Protein AF-A0A959LBR9-F1 (afdb_monomer_lite)

Sequence (290 aa):
MQATRVIFKGKFDFGSPETVGRIARMLEPRILNLYKSDFPWKLEDILPEGSEQLVIKSESLHLSDRTWKHAIDGLEFLAQFALCGEVMAFKLGGSAKAATVVKPNSEKAAVVLYSHAMESSCMTSRGDLLDQTLDKYPAHADALVARANIAIAEDRFADADEDLTRALERDPEHSAAWLAWAHCAYRTSQWDEAMERVERVTKNSMPLEEIHWEARYFKAEMLQARGDYADAAKELQAVLTRMETRPKLLASDRKDIQDALSFCTEHLGEEGSSEVAGPARTGRLAKATV

pLDDT: mean 87.89, std 15.16, range [29.27, 98.75]

Secondary structure (DSSP, 8-state):
-PPEEEEEEEEEE-SSHHHHHHHHHHHHHHIIIIITT-SSS-HHHHS-TT-SEEEEEEEEEEE-HHHHHHHHHHHHHHHTT-SEEEEEEEE-SSSS-EEEEE---SS-HHHHHHHHHHH---HHHHHHHHHHHHHH-TT-HHHHHHHHHHHHHTT-HHHHHHHHHHHHHH-TT-HHHHHHHHHHHHHTT-HHHHHHHHHHHHHHS-TTSHHHHHHHHHHHHHHHHHT-HHHHHHHHHHHHHHHHH-TTTTGGGHHHHHHHHHHHHHTTTPPPPSS--PPP--TTTTTS--

Structure (mmCIF, N/CA/C/O backbone):
data_AF-A0A959LBR9-F1
#
_entry.id   AF-A0A959LBR9-F1
#
loop_
_atom_site.group_PDB
_atom_site.id
_atom_site.type_symbol
_atom_site.label_atom_id
_atom_site.label_alt_id
_atom_site.label_comp_id
_atom_site.label_asym_id
_atom_site.label_entity_id
_atom_site.label_seq_id
_atom_site.pdbx_PDB_ins_code
_atom_site.Cartn_x
_atom_site.Cartn_y
_atom_site.Cartn_z
_atom_site.occupancy
_atom_site.B_iso_or_equiv
_atom_site.auth_seq_id
_atom_site.auth_comp_id
_atom_site.auth_asym_id
_atom_site.auth_atom_id
_atom_site.pdbx_PDB_model_num
ATOM 1 N N . MET A 1 1 ? 34.717 0.209 7.560 1.00 58.06 1 MET A N 1
ATOM 2 C CA . MET A 1 1 ? 33.357 0.780 7.685 1.00 58.06 1 MET A CA 1
ATOM 3 C C . MET A 1 1 ? 32.459 -0.292 8.267 1.00 58.06 1 MET A C 1
ATOM 5 O O . MET A 1 1 ? 32.505 -1.411 7.774 1.00 58.06 1 MET A O 1
ATOM 9 N N . GLN A 1 2 ? 31.723 0.010 9.335 1.00 72.25 2 GLN A N 1
ATOM 10 C CA . GLN A 1 2 ? 30.830 -0.959 9.971 1.00 72.25 2 GLN A CA 1
ATOM 11 C C . GLN A 1 2 ? 29.594 -1.165 9.085 1.00 72.25 2 GLN A C 1
ATOM 13 O O . GLN A 1 2 ? 28.991 -0.190 8.638 1.00 72.25 2 GLN A O 1
ATOM 18 N N . ALA A 1 3 ? 29.250 -2.419 8.790 1.00 81.81 3 ALA A N 1
ATOM 19 C CA . ALA A 1 3 ? 28.049 -2.733 8.027 1.00 81.81 3 ALA A CA 1
ATOM 20 C C . ALA A 1 3 ? 26.806 -2.317 8.829 1.00 81.81 3 ALA A C 1
ATOM 22 O O . ALA A 1 3 ? 26.707 -2.594 10.025 1.00 81.81 3 ALA A O 1
ATOM 23 N N . THR A 1 4 ? 25.872 -1.632 8.175 1.00 89.25 4 THR A N 1
ATOM 24 C CA . THR A 1 4 ? 24.620 -1.179 8.778 1.00 89.25 4 THR A CA 1
ATOM 25 C C . THR A 1 4 ? 23.506 -2.153 8.437 1.00 89.25 4 THR A C 1
ATOM 27 O O . THR A 1 4 ? 23.402 -2.612 7.300 1.00 89.25 4 THR A O 1
ATOM 30 N N . ARG A 1 5 ? 22.646 -2.443 9.417 1.00 92.25 5 ARG A N 1
ATOM 31 C CA . ARG A 1 5 ? 21.433 -3.225 9.189 1.00 92.25 5 ARG A CA 1
ATOM 32 C C . ARG A 1 5 ? 20.459 -2.435 8.317 1.00 92.25 5 ARG A C 1
ATOM 34 O O . ARG A 1 5 ? 20.093 -1.311 8.663 1.00 92.25 5 ARG A O 1
ATOM 41 N N . VAL A 1 6 ? 20.020 -3.033 7.220 1.00 92.56 6 VAL A N 1
ATOM 42 C CA . VAL A 1 6 ? 19.063 -2.453 6.273 1.00 92.56 6 VAL A CA 1
ATOM 43 C C . VAL A 1 6 ? 17.948 -3.449 5.968 1.00 92.56 6 VAL A C 1
ATOM 45 O O . VAL A 1 6 ? 18.117 -4.651 6.184 1.00 92.56 6 VAL A O 1
ATOM 48 N N . ILE A 1 7 ? 16.811 -2.950 5.497 1.00 93.25 7 ILE A N 1
ATOM 49 C CA . ILE A 1 7 ? 15.674 -3.751 5.038 1.00 93.25 7 ILE A CA 1
ATOM 50 C C . ILE A 1 7 ? 15.194 -3.169 3.717 1.00 93.25 7 ILE A C 1
ATOM 52 O O . ILE A 1 7 ? 15.029 -1.957 3.617 1.00 93.25 7 ILE A O 1
ATOM 56 N N . PHE A 1 8 ? 14.947 -4.029 2.737 1.00 93.75 8 PHE A N 1
ATOM 57 C CA . PHE A 1 8 ? 14.275 -3.660 1.498 1.00 93.75 8 PHE A CA 1
ATOM 58 C C . PHE A 1 8 ? 13.008 -4.485 1.348 1.00 93.75 8 PHE A C 1
ATOM 60 O O . PHE A 1 8 ? 12.962 -5.623 1.810 1.00 93.75 8 PHE A O 1
ATOM 67 N N . LYS A 1 9 ? 11.994 -3.913 0.710 1.00 94.25 9 LYS A N 1
ATOM 68 C CA . LYS A 1 9 ? 10.765 -4.615 0.353 1.00 94.25 9 LYS A CA 1
ATOM 69 C C . LYS A 1 9 ? 10.051 -3.848 -0.745 1.00 94.25 9 LYS A C 1
ATOM 71 O O . LYS A 1 9 ? 9.924 -2.631 -0.644 1.00 94.25 9 LYS A O 1
ATOM 76 N N . GLY A 1 10 ? 9.524 -4.552 -1.733 1.00 94.44 10 GLY A N 1
ATOM 77 C CA . GLY A 1 10 ? 8.597 -3.959 -2.685 1.00 94.44 10 GLY A CA 1
ATOM 78 C C . GLY A 1 10 ? 8.658 -4.610 -4.048 1.00 94.44 10 GLY A C 1
ATOM 79 O O . GLY A 1 10 ? 9.295 -5.653 -4.223 1.00 94.44 10 GLY A O 1
ATOM 80 N N . LYS A 1 11 ? 7.964 -3.999 -5.001 1.00 95.94 11 LYS A N 1
ATOM 81 C CA . LYS A 1 11 ? 7.793 -4.531 -6.347 1.00 95.94 11 LYS A CA 1
ATOM 82 C C . LYS A 1 11 ? 7.860 -3.406 -7.363 1.00 95.94 11 LYS A C 1
ATOM 84 O O . LYS A 1 11 ? 7.386 -2.306 -7.101 1.00 95.94 11 LYS A O 1
ATOM 89 N N . PHE A 1 12 ? 8.399 -3.703 -8.536 1.00 96.94 12 PHE A N 1
ATOM 90 C CA . PHE A 1 12 ? 8.164 -2.887 -9.721 1.00 96.94 12 PHE A CA 1
ATOM 91 C C . PHE A 1 12 ? 7.470 -3.725 -10.763 1.00 96.94 12 PHE A C 1
ATOM 93 O O . PHE A 1 12 ? 7.860 -4.864 -10.989 1.00 96.94 12 PHE A O 1
ATOM 100 N N . ASP A 1 13 ? 6.493 -3.134 -11.427 1.00 96.88 13 ASP A N 1
ATOM 101 C CA . ASP A 1 13 ? 5.825 -3.746 -12.557 1.00 96.88 13 ASP A CA 1
ATOM 102 C C . ASP A 1 13 ? 6.294 -3.090 -13.853 1.00 96.88 13 ASP A C 1
ATOM 104 O O . ASP A 1 13 ? 6.184 -1.876 -14.021 1.00 96.88 13 ASP A O 1
ATOM 108 N N . PHE A 1 14 ? 6.837 -3.884 -14.770 1.00 96.12 14 PHE A N 1
ATOM 109 C CA . PHE A 1 14 ? 7.347 -3.423 -16.060 1.00 96.12 14 PHE A CA 1
ATOM 110 C C . PHE A 1 14 ? 6.336 -3.600 -17.200 1.00 96.12 14 PHE A C 1
ATOM 112 O O . PHE A 1 14 ? 6.594 -3.134 -18.313 1.00 96.12 14 PHE A O 1
ATOM 119 N N . GLY A 1 15 ? 5.211 -4.270 -16.936 1.00 95.00 15 GLY A N 1
ATOM 120 C CA . GLY A 1 15 ? 4.104 -4.515 -17.859 1.00 95.00 15 GLY A CA 1
ATOM 121 C C . GLY A 1 15 ? 4.347 -5.565 -18.940 1.00 95.00 15 GLY A C 1
ATOM 122 O O . GLY A 1 15 ? 3.400 -5.921 -19.631 1.00 95.00 15 GLY A O 1
ATOM 123 N N . SER A 1 16 ? 5.584 -6.040 -19.140 1.00 94.19 16 SER A N 1
ATOM 124 C CA . SER A 1 16 ? 5.853 -7.096 -20.122 1.00 94.19 16 SER A CA 1
ATOM 125 C C . SER A 1 16 ? 7.176 -7.840 -19.876 1.00 94.19 16 SER A C 1
ATOM 127 O O . SER A 1 16 ? 8.170 -7.209 -19.478 1.00 94.19 16 SER A O 1
ATOM 129 N N . PRO A 1 17 ? 7.251 -9.149 -20.192 1.00 94.69 17 PRO A N 1
ATOM 130 C CA . PRO A 1 17 ? 8.485 -9.919 -20.060 1.00 94.69 17 PRO A CA 1
ATOM 131 C C . PRO A 1 17 ? 9.593 -9.445 -21.005 1.00 94.69 17 PRO A C 1
ATOM 133 O O . PRO A 1 17 ? 10.778 -9.518 -20.682 1.00 94.69 17 PRO A O 1
ATOM 136 N N . GLU A 1 18 ? 9.247 -8.893 -22.171 1.00 93.44 18 GLU A N 1
ATOM 137 C CA . GLU A 1 18 ? 10.221 -8.347 -23.123 1.00 93.44 18 GLU A CA 1
ATOM 138 C C . GLU A 1 18 ? 10.936 -7.122 -22.554 1.00 93.44 18 GLU A C 1
ATOM 140 O O . GLU A 1 18 ? 12.115 -6.885 -22.836 1.00 93.44 18 GLU A O 1
ATOM 145 N N . THR A 1 19 ? 10.230 -6.316 -21.760 1.00 92.06 19 THR A N 1
ATOM 146 C CA . THR A 1 19 ? 10.835 -5.181 -21.064 1.00 92.06 19 THR A CA 1
ATOM 147 C C . THR A 1 19 ? 11.819 -5.677 -20.017 1.00 92.06 19 THR A C 1
ATOM 149 O O . THR A 1 19 ? 12.960 -5.216 -20.014 1.00 92.06 19 THR A O 1
ATOM 152 N N . VAL A 1 20 ? 11.448 -6.690 -19.236 1.00 90.81 20 VAL A N 1
ATOM 153 C CA . VAL A 1 20 ? 12.353 -7.353 -18.289 1.00 90.81 20 VAL A CA 1
ATOM 154 C C . VAL A 1 20 ? 13.583 -7.943 -18.985 1.00 90.81 20 VAL A C 1
ATOM 156 O O . VAL A 1 20 ? 14.710 -7.654 -18.586 1.00 90.81 20 VAL A O 1
ATOM 159 N N . GLY A 1 21 ? 13.414 -8.662 -20.096 1.00 89.06 21 GLY A N 1
ATOM 160 C CA . GLY A 1 21 ? 14.534 -9.213 -20.867 1.00 89.06 21 GLY A CA 1
ATOM 161 C C . GLY A 1 21 ? 15.446 -8.144 -21.491 1.00 89.06 21 GLY A C 1
ATOM 162 O O . GLY A 1 21 ? 16.643 -8.367 -21.698 1.00 89.06 21 GLY A O 1
ATOM 163 N N . ARG A 1 22 ? 14.924 -6.949 -21.802 1.00 88.50 22 ARG A N 1
ATOM 164 C CA . ARG A 1 22 ? 15.754 -5.792 -22.193 1.00 88.50 22 ARG A CA 1
ATOM 165 C C . ARG A 1 22 ? 16.517 -5.223 -21.000 1.00 88.50 22 ARG A C 1
ATOM 167 O O . ARG A 1 22 ? 17.717 -4.992 -21.131 1.00 88.50 22 ARG A O 1
ATOM 174 N N . ILE A 1 23 ? 15.848 -5.045 -19.860 1.00 87.50 23 ILE A N 1
ATOM 175 C CA . ILE A 1 23 ? 16.469 -4.575 -18.617 1.00 87.50 23 ILE A CA 1
ATOM 176 C C . ILE A 1 23 ? 17.613 -5.505 -18.222 1.00 87.50 23 ILE A C 1
ATOM 178 O O . ILE A 1 23 ? 18.716 -5.014 -18.027 1.00 87.50 23 ILE A O 1
ATOM 182 N N . ALA A 1 24 ? 17.393 -6.821 -18.180 1.00 83.81 24 ALA A N 1
ATOM 183 C CA . ALA A 1 24 ? 18.416 -7.800 -17.815 1.00 83.81 24 ALA A CA 1
ATOM 184 C C . ALA A 1 24 ? 19.683 -7.656 -18.676 1.00 83.81 24 ALA A C 1
ATOM 186 O O . ALA A 1 24 ? 20.771 -7.446 -18.143 1.00 83.81 24 ALA A O 1
ATOM 187 N N . ARG A 1 25 ? 19.531 -7.610 -20.008 1.00 84.88 25 ARG A N 1
ATOM 188 C CA . ARG A 1 25 ? 20.655 -7.427 -20.949 1.00 84.88 25 ARG A CA 1
ATOM 189 C C . ARG A 1 25 ? 21.382 -6.088 -20.800 1.00 84.88 25 ARG A C 1
ATOM 191 O O . ARG A 1 25 ? 22.581 -6.013 -21.056 1.00 84.88 25 ARG A O 1
ATOM 198 N N . MET A 1 26 ? 20.673 -5.022 -20.429 1.00 80.88 26 MET A N 1
ATOM 199 C CA . MET A 1 26 ? 21.264 -3.693 -20.224 1.00 80.88 26 MET A CA 1
ATOM 200 C C . MET A 1 26 ? 21.932 -3.550 -18.853 1.00 80.88 26 MET A C 1
ATOM 202 O O . MET A 1 26 ? 22.963 -2.883 -18.723 1.00 80.88 26 MET A O 1
ATOM 206 N N . LEU A 1 27 ? 21.314 -4.125 -17.825 1.00 75.69 27 LEU A N 1
ATOM 207 C CA . LEU A 1 27 ? 21.664 -3.926 -16.430 1.00 75.69 27 LEU A CA 1
ATOM 208 C C . LEU A 1 27 ? 22.789 -4.855 -15.994 1.00 75.69 27 LEU A C 1
ATOM 210 O O . LEU A 1 27 ? 23.651 -4.424 -15.240 1.00 75.69 27 LEU A O 1
ATOM 214 N N . GLU A 1 28 ? 22.836 -6.086 -16.493 1.00 75.12 28 GLU A N 1
ATOM 215 C CA . GLU A 1 28 ? 23.850 -7.062 -16.097 1.00 75.12 28 GLU A CA 1
ATOM 216 C C . GLU A 1 28 ? 25.288 -6.564 -16.374 1.00 75.12 28 GLU A C 1
ATOM 218 O O . GLU A 1 28 ? 26.076 -6.491 -15.426 1.00 75.12 28 GLU A O 1
ATOM 223 N N . PRO A 1 29 ? 25.641 -6.042 -17.571 1.00 77.81 29 PRO A N 1
ATOM 224 C CA . PRO A 1 29 ? 26.960 -5.446 -17.792 1.00 77.81 29 PRO A CA 1
ATOM 225 C C . PRO A 1 29 ? 27.199 -4.190 -16.947 1.00 77.81 29 PRO A C 1
ATOM 227 O O . PRO A 1 29 ? 28.334 -3.909 -16.566 1.00 77.81 29 PRO A O 1
ATOM 230 N N . ARG A 1 30 ? 26.151 -3.406 -16.655 1.00 71.19 30 ARG A N 1
ATOM 231 C CA . ARG A 1 30 ? 26.250 -2.203 -15.815 1.00 71.19 30 ARG A CA 1
ATOM 232 C C . ARG A 1 30 ? 26.527 -2.558 -14.360 1.00 71.19 30 ARG A C 1
ATOM 234 O O . ARG A 1 30 ? 27.424 -1.957 -13.783 1.00 71.19 30 ARG A O 1
ATOM 241 N N . ILE A 1 31 ? 25.830 -3.538 -13.789 1.00 69.19 31 ILE A N 1
ATOM 242 C CA . ILE A 1 31 ? 26.076 -4.025 -12.428 1.00 69.19 31 ILE A CA 1
ATOM 243 C C . ILE A 1 31 ? 27.496 -4.584 -12.326 1.00 69.19 31 ILE A C 1
ATOM 245 O O . ILE A 1 31 ? 28.236 -4.230 -11.406 1.00 69.19 31 ILE A O 1
ATOM 249 N N . LEU A 1 32 ? 27.912 -5.389 -13.306 1.00 64.38 32 LEU A N 1
ATOM 250 C CA . LEU A 1 32 ? 29.259 -5.956 -13.349 1.00 64.38 32 LEU A CA 1
ATOM 251 C C . LEU A 1 32 ? 30.347 -4.870 -13.460 1.00 64.38 32 LEU A C 1
ATOM 253 O O . LEU A 1 32 ? 31.356 -4.948 -12.760 1.00 64.38 32 LEU A O 1
ATOM 257 N N . ASN A 1 33 ? 30.139 -3.830 -14.276 1.00 68.69 33 ASN A N 1
ATOM 258 C CA . ASN A 1 33 ? 31.148 -2.791 -14.521 1.00 68.69 33 ASN A CA 1
ATOM 259 C C . ASN A 1 33 ? 31.157 -1.651 -13.488 1.00 68.69 33 ASN A C 1
ATOM 261 O O . ASN A 1 33 ? 32.231 -1.254 -13.032 1.00 68.69 33 ASN A O 1
ATOM 265 N N . LEU A 1 34 ? 29.989 -1.098 -13.144 1.00 63.91 34 LEU A N 1
ATOM 266 C CA . LEU A 1 34 ? 29.854 0.047 -12.233 1.00 63.91 34 LEU A CA 1
ATOM 267 C C . LEU A 1 34 ? 29.956 -0.392 -10.778 1.00 63.91 34 LEU A C 1
ATOM 269 O O . LEU A 1 34 ? 30.651 0.251 -9.992 1.00 63.91 34 LEU A O 1
ATOM 273 N N . TYR A 1 35 ? 29.299 -1.500 -10.431 1.00 66.50 35 TYR A N 1
ATOM 274 C CA . TYR A 1 35 ? 29.214 -1.945 -9.047 1.00 66.50 35 TYR A CA 1
ATOM 275 C C . TYR A 1 35 ? 30.217 -3.057 -8.722 1.00 66.50 35 TYR A C 1
ATOM 277 O O . TYR A 1 35 ? 30.492 -3.248 -7.549 1.00 66.50 35 TYR A O 1
ATOM 285 N N . LYS A 1 36 ? 30.850 -3.733 -9.699 1.00 59.34 36 LYS A N 1
ATOM 286 C CA . LYS A 1 36 ? 31.943 -4.716 -9.477 1.00 59.34 36 LYS A CA 1
ATOM 287 C C . LYS A 1 36 ? 31.650 -5.706 -8.332 1.00 59.34 36 LYS A C 1
ATOM 289 O O . LYS A 1 36 ? 32.479 -5.886 -7.440 1.00 59.34 36 LYS A O 1
ATOM 294 N N . SER A 1 37 ? 30.455 -6.300 -8.344 1.00 63.59 37 SER A N 1
ATOM 295 C CA . SER A 1 37 ? 29.923 -7.191 -7.289 1.00 63.59 37 SER A CA 1
ATOM 296 C C . SER A 1 37 ? 29.459 -6.507 -5.990 1.00 63.59 37 SER A C 1
ATOM 298 O O . SER A 1 37 ? 29.199 -7.182 -5.000 1.00 63.59 37 SER A O 1
ATOM 300 N N . ASP A 1 38 ? 29.316 -5.182 -5.981 1.00 76.44 38 ASP A N 1
ATOM 301 C CA . ASP A 1 38 ? 28.848 -4.367 -4.849 1.00 76.44 38 ASP A CA 1
ATOM 302 C C . ASP A 1 38 ? 27.360 -3.986 -4.984 1.00 76.44 38 ASP A C 1
ATOM 304 O O . ASP A 1 38 ? 26.970 -2.849 -4.714 1.00 76.44 38 ASP A O 1
ATOM 308 N N . PHE A 1 39 ? 26.545 -4.942 -5.441 1.00 83.25 39 PHE A N 1
ATOM 309 C CA . PHE A 1 39 ? 25.082 -4.881 -5.500 1.00 83.25 39 PHE A CA 1
ATOM 310 C C . PHE A 1 39 ? 24.522 -6.065 -4.691 1.00 83.25 39 PHE A C 1
ATOM 312 O O . PHE A 1 39 ? 25.052 -7.170 -4.814 1.00 83.25 39 PHE A O 1
ATOM 319 N N . PRO A 1 40 ? 23.513 -5.866 -3.823 1.00 87.56 40 PRO A N 1
ATOM 320 C CA . PRO A 1 40 ? 23.180 -6.852 -2.791 1.00 87.56 40 PRO A CA 1
ATOM 321 C C . PRO A 1 40 ? 22.409 -8.078 -3.296 1.00 87.56 40 PRO A C 1
ATOM 323 O O . PRO A 1 40 ? 22.317 -9.058 -2.561 1.00 87.56 40 PRO A O 1
ATOM 326 N N . TRP A 1 41 ? 21.876 -8.043 -4.519 1.00 88.38 41 TRP A N 1
ATOM 327 C CA . TRP A 1 41 ? 21.095 -9.136 -5.098 1.00 88.38 41 TRP A CA 1
ATOM 328 C C . TRP A 1 41 ? 21.741 -9.676 -6.363 1.00 88.38 41 TRP A C 1
ATOM 330 O O . TRP A 1 41 ? 22.373 -8.938 -7.121 1.00 88.38 41 TRP A O 1
ATOM 340 N N . LYS A 1 42 ? 21.501 -10.952 -6.656 1.00 86.19 42 LYS A N 1
ATOM 341 C CA . LYS A 1 42 ? 21.600 -11.407 -8.038 1.00 86.19 42 LYS A CA 1
ATOM 342 C C . LYS A 1 42 ? 20.356 -10.954 -8.784 1.00 86.19 42 LYS A C 1
ATOM 344 O O . LYS A 1 42 ? 19.257 -10.984 -8.234 1.00 86.19 42 LYS A O 1
ATOM 349 N N . LEU A 1 43 ? 20.525 -10.541 -10.037 1.00 83.00 43 LEU A N 1
ATOM 350 C CA . LEU A 1 43 ? 19.404 -10.021 -10.811 1.00 83.00 43 LEU A CA 1
ATOM 351 C C . LEU A 1 43 ? 18.334 -11.095 -11.051 1.00 83.00 43 LEU A C 1
ATOM 353 O O . LEU A 1 43 ? 17.160 -10.789 -10.935 1.00 83.00 43 LEU A O 1
ATOM 357 N N . GLU A 1 44 ? 18.738 -12.347 -11.279 1.00 86.25 44 GLU A N 1
ATOM 358 C CA . GLU A 1 44 ? 17.836 -13.498 -11.454 1.00 86.25 44 GLU A CA 1
ATOM 359 C C . GLU A 1 44 ? 16.915 -13.760 -10.249 1.00 86.25 44 GLU A C 1
ATOM 361 O O . GLU A 1 44 ? 15.786 -14.208 -10.437 1.00 86.25 44 GLU A O 1
ATOM 366 N N . ASP A 1 45 ? 17.361 -13.437 -9.028 1.00 88.81 45 ASP A N 1
ATOM 367 C CA . ASP A 1 45 ? 16.592 -13.679 -7.799 1.00 88.81 45 ASP A CA 1
ATOM 368 C C . ASP A 1 45 ? 15.449 -12.668 -7.632 1.00 88.81 45 ASP A C 1
ATOM 370 O O . ASP A 1 45 ? 14.383 -13.003 -7.115 1.00 88.81 45 ASP A O 1
ATOM 374 N N . ILE A 1 46 ? 15.679 -11.419 -8.053 1.00 90.75 46 ILE A N 1
ATOM 375 C CA . ILE A 1 46 ? 14.716 -10.316 -7.904 1.00 90.75 46 ILE A CA 1
ATOM 376 C C . ILE A 1 46 ? 13.968 -10.000 -9.198 1.00 90.75 46 ILE A C 1
ATOM 378 O O . ILE A 1 46 ? 12.939 -9.336 -9.152 1.00 90.75 46 ILE A O 1
ATOM 382 N N . LEU A 1 47 ? 14.486 -10.447 -10.340 1.00 89.25 47 LEU A N 1
ATOM 383 C CA . LEU A 1 47 ? 13.948 -10.219 -11.675 1.00 89.25 47 LEU A CA 1
ATOM 384 C C . LEU A 1 47 ? 14.129 -11.487 -12.538 1.00 89.25 47 LEU A C 1
ATOM 386 O O . LEU A 1 47 ? 14.977 -11.508 -13.436 1.00 89.25 47 LEU A O 1
ATOM 390 N N . PRO A 1 48 ? 13.366 -12.563 -12.263 1.00 88.12 48 PRO A N 1
ATOM 391 C CA . PRO A 1 48 ? 13.480 -13.821 -12.997 1.00 88.12 48 PRO A CA 1
ATOM 392 C C . PRO A 1 48 ? 13.167 -13.659 -14.489 1.00 88.12 48 PRO A C 1
ATOM 394 O O . PRO A 1 48 ? 12.345 -12.825 -14.882 1.00 88.12 48 PRO A O 1
ATOM 397 N N . GLU A 1 49 ? 13.771 -14.492 -15.336 1.00 85.50 49 GLU A N 1
ATOM 398 C CA . GLU A 1 49 ? 13.457 -14.514 -16.768 1.00 85.50 49 GLU A CA 1
ATOM 399 C C . GLU A 1 49 ? 11.978 -14.867 -17.002 1.00 85.50 49 GLU A C 1
ATOM 401 O O . GLU A 1 49 ? 11.416 -15.740 -16.342 1.00 85.50 49 GLU A O 1
ATOM 406 N N . GLY A 1 50 ? 11.326 -14.157 -17.927 1.00 90.06 50 GLY A N 1
ATOM 407 C CA . GLY A 1 50 ? 9.897 -14.325 -18.206 1.00 90.06 50 GLY A CA 1
ATOM 408 C C . GLY A 1 50 ? 8.962 -13.628 -17.210 1.00 90.06 50 GLY A C 1
ATOM 409 O O . GLY A 1 50 ? 7.757 -13.605 -17.444 1.00 90.06 50 GLY A O 1
ATOM 410 N N . SER A 1 51 ? 9.485 -13.035 -16.130 1.00 92.81 51 SER A N 1
ATOM 411 C CA . SER A 1 51 ? 8.679 -12.217 -15.220 1.00 92.81 51 SER A CA 1
ATOM 412 C C . SER A 1 51 ? 8.306 -10.872 -15.847 1.00 92.81 51 SER A C 1
ATOM 414 O O . SER A 1 51 ? 8.992 -10.362 -16.730 1.00 92.81 51 SER A O 1
ATOM 416 N N . GLU A 1 52 ? 7.228 -10.271 -15.352 1.00 95.50 52 GLU A N 1
ATOM 417 C CA . GLU A 1 52 ? 6.844 -8.887 -15.664 1.00 95.50 52 GLU A CA 1
ATOM 418 C C . GLU A 1 52 ? 7.156 -7.931 -14.514 1.00 95.50 52 GLU A C 1
ATOM 420 O O . GLU A 1 52 ? 6.999 -6.719 -14.648 1.00 95.50 52 GLU A O 1
ATOM 425 N N . GLN A 1 53 ? 7.588 -8.477 -13.378 1.00 94.94 53 GLN A N 1
ATOM 426 C CA . GLN A 1 53 ? 7.746 -7.752 -12.134 1.00 94.94 53 GLN A CA 1
ATOM 427 C C . GLN A 1 53 ? 9.104 -8.044 -11.508 1.00 94.94 53 GLN A C 1
ATOM 429 O O . GLN A 1 53 ? 9.551 -9.189 -11.451 1.00 94.94 53 GLN A O 1
ATOM 434 N N . LEU A 1 54 ? 9.721 -6.996 -10.972 1.00 94.75 54 LEU A N 1
ATOM 435 C CA . LEU A 1 54 ? 10.759 -7.136 -9.965 1.00 94.75 54 LEU A CA 1
ATOM 436 C C . LEU A 1 54 ? 10.080 -7.337 -8.619 1.00 94.75 54 LEU A C 1
ATOM 438 O O . LEU A 1 54 ? 9.159 -6.593 -8.286 1.00 94.75 54 LEU A O 1
ATOM 442 N N . VAL A 1 55 ? 10.571 -8.282 -7.823 1.00 94.9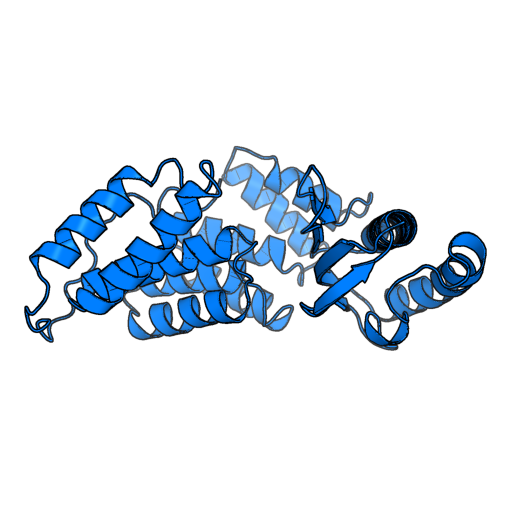4 55 VAL A N 1
ATOM 443 C CA . VAL A 1 55 ? 10.071 -8.527 -6.468 1.00 94.94 55 VAL A CA 1
ATOM 444 C C . VAL A 1 55 ? 11.237 -8.592 -5.494 1.00 94.94 55 VAL A C 1
ATOM 446 O O . VAL A 1 55 ? 12.092 -9.469 -5.578 1.00 94.94 55 VAL A O 1
ATOM 449 N N . ILE A 1 56 ? 11.239 -7.686 -4.518 1.00 93.88 56 ILE A N 1
ATOM 450 C CA . ILE A 1 56 ? 12.147 -7.728 -3.374 1.00 93.88 56 ILE A CA 1
ATOM 451 C C . ILE A 1 56 ? 11.343 -8.128 -2.150 1.00 93.88 56 ILE A C 1
ATOM 453 O O . ILE A 1 56 ? 10.525 -7.363 -1.628 1.00 93.88 56 ILE A O 1
ATOM 457 N N . LYS A 1 57 ? 11.598 -9.349 -1.682 1.00 90.88 57 LYS A N 1
ATOM 458 C CA . LYS A 1 57 ? 11.036 -9.849 -0.431 1.00 90.88 57 LYS A CA 1
ATOM 459 C C . LYS A 1 57 ? 11.634 -9.090 0.748 1.00 90.88 57 LYS A C 1
ATOM 461 O O . LYS A 1 57 ? 12.789 -8.673 0.721 1.00 90.88 57 LYS A O 1
ATOM 466 N N . SER A 1 58 ? 10.825 -8.931 1.791 1.00 89.50 58 SER A N 1
ATOM 467 C CA . SER A 1 58 ? 11.242 -8.281 3.031 1.00 89.50 58 SER A CA 1
ATOM 468 C C . SER A 1 58 ? 12.333 -9.090 3.730 1.00 89.50 58 SER A C 1
ATOM 470 O O . SER A 1 58 ? 12.035 -10.031 4.465 1.00 89.50 58 SER A O 1
ATOM 472 N N . GLU A 1 59 ? 13.587 -8.678 3.566 1.00 84.94 59 GLU A N 1
ATOM 473 C CA . GLU A 1 59 ? 14.740 -9.330 4.186 1.00 84.94 59 GLU A CA 1
ATOM 474 C C . GLU A 1 59 ? 15.676 -8.316 4.848 1.00 84.94 59 GLU A C 1
ATOM 476 O O . GLU A 1 59 ? 15.833 -7.178 4.398 1.00 84.94 59 GLU A O 1
ATOM 481 N N . SER A 1 60 ? 16.305 -8.730 5.953 1.00 89.06 60 SER A N 1
ATOM 482 C CA . SER A 1 60 ? 17.276 -7.897 6.661 1.00 89.06 60 SER A CA 1
ATOM 483 C C . SER A 1 60 ? 18.689 -8.206 6.184 1.00 89.06 60 SER A C 1
ATOM 485 O O . SER A 1 60 ? 19.185 -9.313 6.369 1.00 89.06 60 SER A O 1
ATOM 487 N N . LEU A 1 61 ? 19.364 -7.192 5.647 1.00 91.44 61 LEU A N 1
ATOM 488 C CA . LEU A 1 61 ? 20.738 -7.282 5.158 1.00 91.44 61 LEU A CA 1
ATOM 489 C C . LEU A 1 61 ? 21.679 -6.440 6.025 1.00 91.44 61 LEU A C 1
ATOM 491 O O . LEU A 1 61 ? 21.248 -5.541 6.748 1.00 91.44 61 LEU A O 1
ATOM 495 N N . HIS A 1 62 ? 22.979 -6.713 5.932 1.00 91.44 62 HIS A N 1
ATOM 496 C CA . HIS A 1 62 ? 24.029 -5.891 6.535 1.00 91.44 62 HIS A CA 1
ATOM 497 C C . HIS A 1 62 ? 24.930 -5.360 5.427 1.00 91.44 62 HIS A C 1
ATOM 499 O O . HIS A 1 62 ? 25.749 -6.098 4.885 1.00 91.44 62 HIS A O 1
ATOM 505 N N . LEU A 1 63 ? 24.766 -4.084 5.081 1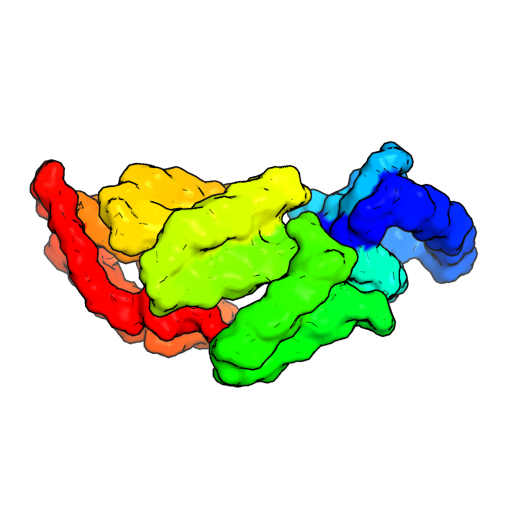.00 90.12 63 LEU A N 1
ATOM 506 C CA . LEU A 1 63 ? 25.439 -3.470 3.936 1.00 90.12 63 LEU A CA 1
ATOM 507 C C . LEU A 1 63 ? 26.402 -2.368 4.380 1.00 90.12 63 LEU A C 1
ATOM 509 O O . LEU A 1 63 ? 26.178 -1.687 5.382 1.00 90.12 63 LEU A O 1
ATOM 513 N N . SER A 1 64 ? 27.479 -2.170 3.618 1.00 89.19 64 SER A N 1
ATOM 514 C CA . SER A 1 64 ? 28.309 -0.971 3.759 1.00 89.19 64 SER A CA 1
ATOM 515 C C . SER A 1 64 ? 27.560 0.265 3.241 1.00 89.19 64 SER A C 1
ATOM 517 O O . SER A 1 64 ? 26.632 0.141 2.442 1.00 89.19 64 SER A O 1
ATOM 519 N N . ASP A 1 65 ? 27.984 1.471 3.628 1.00 87.25 65 ASP A N 1
ATOM 520 C CA . ASP A 1 65 ? 27.398 2.713 3.094 1.00 87.25 65 ASP A CA 1
ATOM 521 C C . ASP A 1 65 ? 27.527 2.828 1.572 1.00 87.25 65 ASP A C 1
ATOM 523 O O . ASP A 1 65 ? 26.670 3.423 0.921 1.00 87.25 65 ASP A O 1
ATOM 527 N N . ARG A 1 66 ? 28.592 2.254 1.004 1.00 87.31 66 ARG A N 1
ATOM 528 C CA . ARG A 1 66 ? 28.827 2.226 -0.440 1.00 87.31 66 ARG A CA 1
ATOM 529 C C . ARG A 1 66 ? 27.845 1.279 -1.133 1.00 87.31 66 ARG A C 1
ATOM 531 O O . ARG A 1 66 ? 27.142 1.707 -2.038 1.00 87.31 66 ARG A O 1
ATOM 538 N N . THR A 1 67 ? 27.725 0.048 -0.635 1.00 89.06 67 THR A N 1
ATOM 539 C CA . THR A 1 67 ? 26.780 -0.960 -1.150 1.00 89.06 67 THR A CA 1
ATOM 540 C C . THR A 1 67 ? 25.330 -0.489 -1.027 1.00 89.06 67 THR A C 1
ATOM 542 O O . THR A 1 67 ? 24.534 -0.712 -1.928 1.00 89.06 67 THR A O 1
ATOM 545 N N . TRP A 1 68 ? 24.983 0.206 0.065 1.00 89.44 68 TRP A N 1
ATOM 546 C CA . TRP A 1 68 ? 23.672 0.842 0.224 1.00 89.44 68 TRP A CA 1
ATOM 547 C C . TRP A 1 68 ? 23.390 1.847 -0.898 1.00 89.44 68 TRP A C 1
ATOM 549 O O . TRP A 1 68 ? 22.335 1.772 -1.516 1.00 89.44 68 TRP A O 1
ATOM 559 N N . LYS A 1 69 ? 24.329 2.758 -1.189 1.00 88.75 69 LYS A N 1
ATOM 560 C CA . LYS A 1 69 ? 24.164 3.742 -2.271 1.00 88.75 69 LYS A CA 1
ATOM 561 C C . LYS A 1 69 ? 24.000 3.060 -3.626 1.00 88.75 69 LYS A C 1
ATOM 563 O O . LYS A 1 69 ? 23.047 3.356 -4.325 1.00 88.75 69 LYS A O 1
ATOM 568 N N . HIS A 1 70 ? 24.848 2.081 -3.939 1.00 88.56 70 HIS A N 1
ATOM 569 C CA . HIS A 1 70 ? 24.732 1.321 -5.186 1.00 88.56 70 HIS A CA 1
ATOM 570 C C . HIS A 1 70 ? 23.402 0.564 -5.307 1.00 88.56 70 HIS A C 1
ATOM 572 O O . HIS A 1 70 ? 22.849 0.475 -6.399 1.00 88.56 70 HIS A O 1
ATOM 578 N N . ALA A 1 71 ? 22.878 0.027 -4.199 1.00 89.88 71 ALA A N 1
ATOM 579 C CA . ALA A 1 71 ? 21.567 -0.611 -4.184 1.00 89.88 71 ALA A CA 1
ATOM 580 C C . ALA A 1 71 ? 20.461 0.393 -4.540 1.00 89.88 71 ALA A C 1
ATOM 582 O O . ALA A 1 71 ? 19.639 0.097 -5.401 1.00 89.88 71 ALA A O 1
ATOM 583 N N . ILE A 1 72 ? 20.472 1.583 -3.929 1.00 91.12 72 ILE A N 1
ATOM 584 C CA . ILE A 1 72 ? 19.506 2.648 -4.233 1.00 91.12 72 ILE A CA 1
ATOM 585 C C . ILE A 1 72 ? 19.645 3.122 -5.684 1.00 91.12 72 ILE A C 1
ATOM 587 O O . ILE A 1 72 ? 18.651 3.103 -6.401 1.00 91.12 72 ILE A O 1
ATOM 591 N N . ASP A 1 73 ? 20.857 3.429 -6.153 1.00 89.31 73 ASP A N 1
ATOM 592 C CA . ASP A 1 73 ? 21.103 3.872 -7.534 1.00 89.31 73 ASP A CA 1
ATOM 593 C C . ASP A 1 73 ? 20.619 2.827 -8.560 1.00 89.31 73 ASP A C 1
ATOM 595 O O . ASP A 1 73 ? 20.030 3.161 -9.590 1.00 89.31 73 ASP A O 1
ATOM 599 N N . GLY A 1 74 ? 20.844 1.538 -8.278 1.00 88.75 74 GLY A N 1
ATOM 600 C CA . GLY A 1 74 ? 20.373 0.440 -9.120 1.00 88.75 74 GLY A CA 1
ATOM 601 C C . GLY A 1 74 ? 18.846 0.327 -9.146 1.00 88.75 74 GLY A C 1
ATOM 602 O O . GLY A 1 74 ? 18.268 0.113 -10.212 1.00 88.75 74 GLY A O 1
ATOM 603 N N . LEU A 1 75 ? 18.186 0.514 -8.000 1.00 91.62 75 LEU A N 1
ATOM 604 C CA . LEU A 1 75 ? 16.723 0.534 -7.907 1.00 91.62 75 LEU A CA 1
ATOM 605 C C . LEU A 1 75 ? 16.121 1.751 -8.615 1.00 91.62 75 LEU A C 1
ATOM 607 O O . LEU A 1 75 ? 15.134 1.601 -9.326 1.00 91.62 75 LEU A O 1
ATOM 611 N N . GLU A 1 76 ? 16.719 2.933 -8.477 1.00 92.50 76 GLU A N 1
ATOM 612 C CA . GLU A 1 76 ? 16.296 4.148 -9.184 1.00 92.50 76 GLU A CA 1
ATOM 613 C C . GLU A 1 76 ? 16.468 4.009 -10.698 1.00 92.50 76 GLU A C 1
ATOM 615 O O . GLU A 1 76 ? 15.619 4.449 -11.472 1.00 92.50 76 GLU A O 1
ATOM 620 N N . PHE A 1 77 ? 17.541 3.353 -11.144 1.00 89.62 77 PHE A N 1
ATOM 621 C CA . PHE A 1 77 ? 17.711 3.023 -12.553 1.00 89.62 77 PHE A CA 1
ATOM 622 C C . PHE A 1 77 ? 16.626 2.059 -13.048 1.00 89.62 77 PHE A C 1
ATOM 624 O O . PHE A 1 77 ? 16.048 2.280 -14.109 1.00 89.62 77 PHE A O 1
ATOM 631 N N . LEU A 1 78 ? 16.322 1.008 -12.282 1.00 91.19 78 LEU A N 1
ATOM 632 C CA . LEU A 1 78 ? 15.250 0.061 -12.600 1.00 91.19 78 LEU A CA 1
ATOM 633 C C . LEU A 1 78 ? 13.875 0.743 -12.648 1.00 91.19 78 LEU A C 1
ATOM 635 O O . LEU A 1 78 ? 13.086 0.469 -13.553 1.00 91.19 78 LEU A O 1
ATOM 639 N N . ALA A 1 79 ? 13.613 1.678 -11.735 1.00 94.31 79 ALA A N 1
ATOM 640 C CA . ALA A 1 79 ? 12.355 2.412 -11.650 1.00 94.31 79 ALA A CA 1
ATOM 641 C C . ALA A 1 79 ? 12.036 3.227 -12.918 1.00 94.31 79 ALA A C 1
ATOM 643 O O . ALA A 1 79 ? 10.867 3.379 -13.268 1.00 94.31 79 ALA A O 1
ATOM 644 N N . GLN A 1 80 ? 13.044 3.667 -13.680 1.00 93.31 80 GLN A N 1
ATOM 645 C CA . GLN A 1 80 ? 12.838 4.352 -14.969 1.00 93.31 80 GLN A CA 1
ATOM 646 C C . GLN A 1 80 ? 12.148 3.464 -16.019 1.00 93.31 80 GLN A C 1
ATOM 648 O O . GLN A 1 80 ? 11.578 3.959 -16.993 1.00 93.31 80 GLN A O 1
ATOM 653 N N . PHE A 1 81 ? 12.191 2.142 -15.845 1.00 93.75 81 PHE A N 1
ATOM 654 C CA . PHE A 1 81 ? 11.531 1.192 -16.737 1.00 93.75 81 PHE A CA 1
ATOM 655 C C . PHE A 1 81 ? 10.196 0.694 -16.192 1.00 93.75 81 PHE A C 1
ATOM 657 O O . PHE A 1 81 ? 9.433 0.102 -16.956 1.00 93.75 81 PHE A O 1
ATOM 664 N N . ALA A 1 82 ? 9.895 0.919 -14.920 1.00 96.56 82 ALA A N 1
ATOM 665 C CA . ALA A 1 82 ? 8.649 0.484 -14.314 1.00 96.56 82 ALA A CA 1
ATOM 666 C C . ALA A 1 82 ? 7.462 1.349 -14.782 1.00 96.56 82 ALA A C 1
ATOM 668 O O . ALA A 1 82 ? 7.629 2.490 -15.220 1.00 96.56 82 ALA A O 1
ATOM 669 N N . LEU A 1 83 ? 6.267 0.767 -14.741 1.00 97.56 83 LEU A N 1
ATOM 670 C CA . LEU A 1 83 ? 4.981 1.421 -14.975 1.00 97.56 83 LEU A CA 1
ATOM 671 C C . LEU A 1 83 ? 4.277 1.740 -13.655 1.00 97.56 83 LEU A C 1
ATOM 673 O O . LEU A 1 83 ? 3.645 2.784 -13.567 1.00 97.56 83 LEU A O 1
ATOM 677 N N . CYS A 1 84 ? 4.407 0.873 -12.648 1.00 96.62 84 CYS A N 1
ATOM 678 C CA . CYS A 1 84 ? 3.840 1.066 -11.313 1.00 96.62 84 CYS A CA 1
ATOM 679 C C . CYS A 1 84 ? 4.621 0.289 -10.236 1.00 96.62 84 CYS A C 1
ATOM 681 O O . CYS A 1 84 ? 5.618 -0.382 -10.539 1.00 96.62 84 CYS A O 1
ATOM 683 N N . GLY A 1 85 ? 4.164 0.383 -8.986 1.00 95.94 85 GLY A N 1
ATOM 684 C CA . GLY A 1 85 ? 4.797 -0.213 -7.815 1.00 95.94 85 GLY A CA 1
ATOM 685 C C . GLY A 1 85 ? 5.810 0.701 -7.126 1.00 95.94 85 GLY A C 1
ATOM 686 O O . GLY A 1 85 ? 6.073 1.832 -7.538 1.00 95.94 85 GLY A O 1
ATOM 687 N N . GLU A 1 86 ? 6.399 0.199 -6.050 1.00 95.75 86 GLU A N 1
ATOM 688 C CA . GLU A 1 86 ? 7.424 0.889 -5.281 1.00 95.75 86 GLU A CA 1
ATOM 689 C C . GLU A 1 86 ? 8.353 -0.100 -4.575 1.00 95.75 86 GLU A C 1
ATOM 691 O O . GLU A 1 86 ? 7.967 -1.220 -4.234 1.00 95.75 86 GLU A O 1
ATOM 696 N N . VAL A 1 87 ? 9.586 0.337 -4.311 1.00 95.44 87 VAL A N 1
ATOM 697 C CA . VAL A 1 87 ? 10.525 -0.370 -3.438 1.00 95.44 87 VAL A CA 1
ATOM 698 C C . VAL A 1 87 ? 10.882 0.523 -2.262 1.00 95.44 87 VAL A C 1
ATOM 700 O O . VAL A 1 87 ? 11.475 1.590 -2.414 1.00 95.44 87 VAL A O 1
ATOM 703 N N . MET A 1 88 ? 10.548 0.057 -1.067 1.00 94.12 88 MET A N 1
ATOM 704 C CA . MET A 1 88 ? 10.923 0.688 0.185 1.00 94.12 88 MET A CA 1
ATOM 705 C C . MET A 1 88 ? 12.278 0.171 0.651 1.00 94.12 88 MET A C 1
ATOM 707 O O . MET A 1 88 ? 12.554 -1.030 0.623 1.00 94.12 88 MET A O 1
ATOM 711 N N . ALA A 1 89 ? 13.101 1.083 1.148 1.00 93.38 89 ALA A N 1
ATOM 712 C CA . ALA A 1 89 ? 14.415 0.808 1.691 1.00 93.38 89 ALA A CA 1
ATOM 713 C C . ALA A 1 89 ? 14.576 1.521 3.037 1.00 93.38 89 ALA A C 1
ATOM 715 O O . ALA A 1 89 ? 14.436 2.739 3.138 1.00 93.38 89 ALA A O 1
ATOM 716 N N . PHE A 1 90 ? 14.914 0.768 4.078 1.00 91.62 90 PHE A N 1
ATOM 717 C CA . PHE A 1 90 ? 15.084 1.261 5.439 1.00 91.62 90 PHE A CA 1
ATOM 718 C C . PHE A 1 90 ? 16.503 0.997 5.925 1.00 91.62 90 PHE A C 1
ATOM 720 O O . PHE A 1 90 ? 16.967 -0.142 5.923 1.00 91.62 90 PHE A O 1
ATOM 727 N N . LYS A 1 91 ? 17.171 2.029 6.436 1.00 90.19 91 LYS A N 1
ATOM 728 C CA . LYS A 1 91 ? 18.471 1.924 7.104 1.00 90.19 91 LYS A CA 1
ATOM 729 C C . LYS A 1 91 ? 18.293 2.061 8.614 1.00 90.19 91 LYS A C 1
ATOM 731 O O . LYS A 1 91 ? 17.854 3.100 9.102 1.00 90.19 91 LYS A O 1
ATOM 736 N N . LEU A 1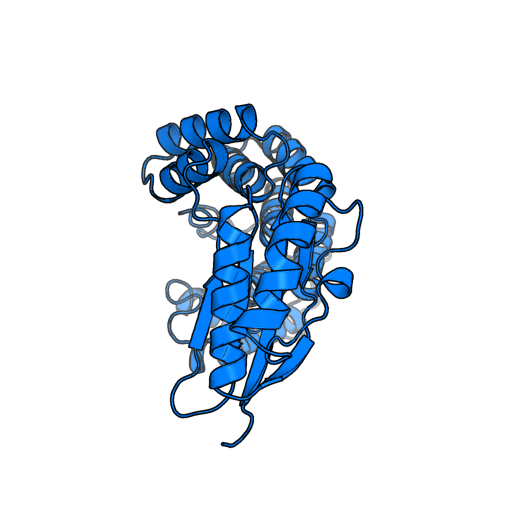 92 ? 18.613 0.999 9.357 1.00 86.19 92 LEU A N 1
ATOM 737 C CA . LEU A 1 92 ? 18.248 0.826 10.770 1.00 86.19 92 LEU A CA 1
ATOM 738 C C . LEU A 1 92 ? 19.395 1.096 11.764 1.00 86.19 92 LEU A C 1
ATOM 740 O O . LEU A 1 92 ? 19.244 0.806 12.950 1.00 86.19 92 LEU A O 1
ATOM 744 N N . GLY A 1 93 ? 20.516 1.671 11.317 1.00 73.25 93 GLY A N 1
ATOM 745 C CA . GLY A 1 93 ? 21.655 2.045 12.167 1.00 73.25 93 GLY A CA 1
ATOM 746 C C . GLY A 1 93 ? 22.396 3.295 11.673 1.00 73.25 93 GLY A C 1
ATOM 747 O O . GLY A 1 93 ? 22.235 3.704 10.524 1.00 73.25 93 GLY A O 1
ATOM 748 N N . GLY A 1 94 ? 23.202 3.898 12.555 1.00 61.69 94 GLY A N 1
ATOM 749 C CA . GLY A 1 94 ? 23.854 5.201 12.349 1.00 61.69 94 GLY A CA 1
ATOM 750 C C . GLY A 1 94 ? 23.086 6.370 12.986 1.00 61.69 94 GLY A C 1
ATOM 751 O O . GLY A 1 94 ? 22.033 6.178 13.589 1.00 61.69 94 GLY A O 1
ATOM 752 N N . SER A 1 95 ? 23.618 7.590 12.867 1.00 44.28 95 SER A N 1
ATOM 753 C CA . SER A 1 95 ? 23.045 8.817 13.454 1.00 44.28 95 SER A CA 1
ATOM 754 C C . SER A 1 95 ? 21.727 9.276 12.809 1.00 44.28 95 SER A C 1
ATOM 756 O O . SER A 1 95 ? 21.056 10.140 13.366 1.00 44.28 95 SER A O 1
ATOM 758 N N . ALA A 1 96 ? 21.317 8.680 11.683 1.00 50.28 96 ALA A N 1
ATOM 759 C CA . ALA A 1 96 ? 20.024 8.927 11.051 1.00 50.28 96 ALA A CA 1
ATOM 760 C C . ALA A 1 96 ? 19.432 7.629 10.479 1.00 50.28 96 ALA A C 1
ATOM 762 O O . ALA A 1 96 ? 20.049 6.969 9.641 1.00 50.28 96 ALA A O 1
ATOM 763 N N . LYS A 1 97 ? 18.212 7.284 10.909 1.00 61.84 97 LYS A N 1
ATOM 764 C CA . LYS A 1 97 ? 17.383 6.292 10.213 1.00 61.84 97 LYS A CA 1
ATOM 765 C C . LYS A 1 97 ? 16.919 6.927 8.906 1.00 61.84 97 LYS A C 1
ATOM 767 O O . LYS A 1 97 ? 16.254 7.958 8.943 1.00 61.84 97 LYS A O 1
ATOM 772 N N . ALA A 1 98 ? 17.278 6.330 7.777 1.00 66.25 98 ALA A N 1
ATOM 773 C CA . ALA A 1 98 ? 16.808 6.762 6.466 1.00 66.25 98 ALA A CA 1
ATOM 774 C C . ALA A 1 98 ? 15.739 5.784 5.976 1.00 66.25 98 ALA A C 1
ATOM 776 O O . ALA A 1 98 ? 15.936 4.570 6.056 1.00 66.25 98 ALA A O 1
ATOM 777 N N . ALA A 1 99 ? 14.620 6.319 5.499 1.00 81.69 99 ALA A N 1
ATOM 778 C CA . ALA A 1 99 ? 13.634 5.585 4.725 1.00 81.69 99 ALA A CA 1
ATOM 779 C C . ALA A 1 99 ? 13.591 6.222 3.337 1.00 81.69 99 ALA A C 1
ATOM 781 O O . ALA A 1 99 ? 13.397 7.432 3.223 1.00 81.69 99 ALA A O 1
ATOM 782 N N . THR A 1 100 ? 13.808 5.415 2.310 1.00 88.38 100 THR A N 1
ATOM 783 C CA . THR A 1 100 ? 13.718 5.821 0.911 1.00 88.38 100 THR A CA 1
ATOM 784 C C . THR A 1 100 ? 12.641 4.970 0.265 1.00 88.38 100 THR A C 1
ATOM 786 O O . THR A 1 100 ? 12.642 3.753 0.432 1.00 88.38 100 THR A O 1
ATOM 789 N N . VAL A 1 101 ? 11.725 5.605 -0.458 1.00 92.44 101 VAL A N 1
ATOM 790 C CA . VAL A 1 101 ? 10.753 4.911 -1.302 1.00 92.44 101 VAL A CA 1
ATOM 791 C C . VAL A 1 101 ? 11.119 5.230 -2.738 1.00 92.44 101 VAL A C 1
ATOM 793 O O . VAL A 1 101 ? 11.064 6.387 -3.149 1.00 92.44 101 VAL A O 1
ATOM 796 N N . VAL A 1 102 ? 11.552 4.215 -3.476 1.00 95.50 102 VAL A N 1
ATOM 797 C CA . VAL A 1 102 ? 11.876 4.336 -4.894 1.00 95.50 102 VAL A CA 1
ATOM 798 C C . VAL A 1 102 ? 10.609 4.035 -5.683 1.00 95.50 102 VAL A C 1
ATOM 800 O O . VAL A 1 102 ? 10.043 2.950 -5.545 1.00 95.50 102 VAL A O 1
ATOM 803 N N . LYS A 1 103 ? 10.166 4.996 -6.496 1.00 96.38 103 LYS A N 1
ATOM 804 C CA . LYS A 1 103 ? 8.963 4.904 -7.334 1.00 96.38 103 LYS A CA 1
ATOM 805 C C . LYS A 1 103 ? 9.319 5.095 -8.811 1.00 96.38 103 LYS A C 1
ATOM 807 O O . LYS A 1 103 ? 10.319 5.763 -9.091 1.00 96.38 103 LYS A O 1
ATOM 812 N N . PRO A 1 104 ? 8.519 4.553 -9.747 1.00 96.69 104 PRO A N 1
ATOM 813 C CA . PRO A 1 104 ? 8.657 4.836 -11.168 1.00 96.69 104 PRO A CA 1
ATOM 814 C C . PRO A 1 104 ? 8.691 6.343 -11.442 1.00 96.69 104 PRO A C 1
ATOM 816 O O . PRO A 1 104 ? 7.876 7.092 -10.912 1.00 96.69 104 PRO A O 1
ATOM 819 N N . ASN A 1 105 ? 9.642 6.786 -12.265 1.00 92.50 105 ASN A N 1
ATOM 820 C CA . ASN A 1 105 ? 9.911 8.208 -12.515 1.00 92.50 105 ASN A CA 1
ATOM 821 C C . ASN A 1 105 ? 10.266 8.491 -13.986 1.00 92.50 105 ASN A C 1
ATOM 823 O O . ASN A 1 105 ? 11.238 9.179 -14.294 1.00 92.50 105 ASN A O 1
ATOM 827 N N . SER A 1 106 ? 9.493 7.924 -14.910 1.00 93.75 106 SER A N 1
ATOM 828 C CA . SER A 1 106 ? 9.747 8.020 -16.351 1.00 93.75 106 SER A CA 1
ATOM 829 C C . SER A 1 106 ? 8.715 8.877 -17.082 1.00 93.75 106 SER A C 1
ATOM 831 O O . SER A 1 106 ? 7.618 9.111 -16.585 1.00 93.75 106 SER A O 1
ATOM 833 N N . GLU A 1 107 ? 9.037 9.274 -18.315 1.00 94.88 107 GLU A N 1
ATOM 834 C CA . GLU A 1 107 ? 8.123 9.999 -19.215 1.00 94.88 107 GLU A CA 1
ATOM 835 C C . GLU A 1 107 ? 7.017 9.108 -19.814 1.00 94.88 107 GLU A C 1
ATOM 837 O O . GLU A 1 107 ? 6.252 9.536 -20.680 1.00 94.88 107 GLU A O 1
ATOM 842 N N . LYS A 1 108 ? 6.916 7.841 -19.389 1.00 95.94 108 LYS A N 1
ATOM 843 C CA . LYS A 1 108 ? 5.847 6.950 -19.843 1.00 95.94 108 LYS A CA 1
ATOM 844 C C . LYS A 1 108 ? 4.500 7.517 -19.414 1.00 95.94 108 LYS A C 1
ATOM 846 O O . LYS A 1 108 ? 4.309 7.849 -18.249 1.00 95.94 108 LYS A O 1
ATOM 851 N N . ALA A 1 109 ? 3.548 7.539 -20.345 1.00 96.81 109 ALA A N 1
ATOM 852 C CA . ALA A 1 109 ? 2.244 8.162 -20.129 1.00 96.81 109 ALA A CA 1
ATOM 853 C C . ALA A 1 109 ? 1.549 7.686 -18.841 1.00 96.81 109 ALA A C 1
ATOM 855 O O . ALA A 1 109 ? 1.098 8.525 -18.075 1.00 96.81 109 ALA A O 1
ATOM 856 N N . ALA A 1 110 ? 1.518 6.375 -18.568 1.00 97.00 110 ALA A N 1
ATOM 857 C CA . ALA A 1 110 ? 0.904 5.838 -17.349 1.00 97.00 110 ALA A CA 1
ATOM 858 C C . ALA A 1 110 ? 1.558 6.383 -16.064 1.00 97.00 110 ALA A C 1
ATOM 860 O O . ALA A 1 110 ? 0.852 6.777 -15.146 1.00 97.00 110 ALA A O 1
ATOM 861 N N . VAL A 1 111 ? 2.894 6.477 -16.029 1.00 98.00 111 VAL A N 1
ATOM 862 C CA . VAL A 1 111 ? 3.638 6.994 -14.868 1.00 98.00 111 VAL A CA 1
ATOM 863 C C . VAL A 1 111 ? 3.333 8.472 -14.660 1.00 98.00 111 VAL A C 1
ATOM 865 O O . VAL A 1 111 ? 2.964 8.878 -13.564 1.00 98.00 111 VAL A O 1
ATOM 868 N N . VAL A 1 112 ? 3.430 9.269 -15.727 1.00 98.25 112 VAL A N 1
ATOM 869 C CA . VAL A 1 112 ? 3.173 10.711 -15.665 1.00 98.25 112 VAL A CA 1
ATOM 870 C C . VAL A 1 112 ? 1.733 10.985 -15.232 1.00 98.25 112 VAL A C 1
ATOM 872 O O . VAL A 1 112 ? 1.524 11.764 -14.305 1.00 98.25 112 VAL A O 1
ATOM 875 N N . LEU A 1 113 ? 0.748 10.338 -15.859 1.00 98.44 113 LEU A N 1
ATOM 876 C CA . LEU A 1 113 ? -0.670 10.515 -15.531 1.00 98.44 113 LEU A CA 1
ATOM 877 C C . LEU A 1 113 ? -0.964 10.130 -14.078 1.00 98.44 113 LEU A C 1
ATOM 879 O O . LEU A 1 113 ? -1.613 10.902 -13.373 1.00 98.44 113 LEU A O 1
ATOM 883 N N . TYR A 1 114 ? -0.425 9.002 -13.609 1.00 98.12 114 TYR A N 1
ATOM 884 C CA . TYR A 1 114 ? -0.590 8.572 -12.225 1.00 98.12 114 TYR A CA 1
ATOM 885 C C . TYR A 1 114 ? 0.035 9.562 -11.237 1.00 98.12 114 TYR A C 1
ATOM 887 O O . TYR A 1 114 ? -0.613 9.953 -10.267 1.00 98.12 114 TYR A O 1
ATOM 895 N N . SER A 1 115 ? 1.260 10.037 -11.493 1.00 97.06 115 SER A N 1
ATOM 896 C CA . SER A 1 115 ? 1.897 11.053 -10.646 1.00 97.06 115 SER A CA 1
ATOM 897 C C . SER A 1 115 ? 1.055 12.329 -10.557 1.00 97.06 115 SER A C 1
ATOM 899 O O . SER A 1 115 ? 0.811 12.820 -9.457 1.00 97.06 115 SER A O 1
ATOM 901 N N . HIS A 1 116 ? 0.522 12.813 -11.683 1.00 97.38 116 HIS A N 1
ATOM 902 C CA . HIS A 1 116 ? -0.358 13.987 -11.690 1.00 97.38 116 HIS A CA 1
ATOM 903 C C . HIS A 1 116 ? -1.676 13.727 -10.947 1.00 97.38 116 HIS A C 1
ATOM 905 O O . HIS A 1 116 ? -2.182 14.619 -10.266 1.00 97.38 116 HIS A O 1
ATOM 911 N N . ALA A 1 117 ? -2.234 12.514 -11.034 1.00 97.44 117 ALA A N 1
ATOM 912 C CA . ALA A 1 117 ? -3.427 12.146 -10.274 1.00 97.44 117 ALA A CA 1
ATOM 913 C C . ALA A 1 117 ? -3.175 12.242 -8.760 1.00 97.44 117 ALA A C 1
ATOM 915 O O . ALA A 1 117 ? -4.002 12.783 -8.023 1.00 97.44 117 ALA A O 1
ATOM 916 N N . MET A 1 118 ? -2.017 11.761 -8.302 1.00 95.25 118 MET A N 1
ATOM 917 C CA . MET A 1 118 ? -1.621 11.784 -6.888 1.00 95.25 118 MET A CA 1
ATOM 918 C C . MET A 1 118 ? -1.290 13.181 -6.366 1.00 95.25 118 MET A C 1
ATOM 920 O O . MET A 1 118 ? -1.486 13.450 -5.185 1.00 95.25 118 MET A O 1
ATOM 924 N N . GLU A 1 119 ? -0.876 14.097 -7.236 1.00 95.38 119 GLU A N 1
ATOM 925 C CA . GLU A 1 119 ? -0.683 15.509 -6.887 1.00 95.38 119 GLU A CA 1
ATOM 926 C C . GLU A 1 119 ? -1.985 16.330 -6.939 1.00 95.38 119 GLU A C 1
ATOM 928 O O . GLU A 1 119 ? -2.071 17.404 -6.338 1.00 95.38 119 GLU A O 1
ATOM 933 N N . SER A 1 120 ? -3.016 15.842 -7.637 1.00 94.94 120 SER A N 1
ATOM 934 C CA . SER A 1 120 ? -4.290 16.549 -7.776 1.00 94.94 120 SER A CA 1
ATOM 935 C C . SER A 1 120 ? -5.045 16.595 -6.451 1.00 94.94 120 SER A C 1
ATOM 937 O O . SER A 1 120 ? -5.323 15.563 -5.846 1.00 94.94 120 SER A O 1
ATOM 939 N N . SER A 1 121 ? -5.436 17.793 -6.015 1.00 92.38 121 SER A N 1
ATOM 940 C CA . SER A 1 121 ? -6.280 18.007 -4.830 1.00 92.38 121 SER A CA 1
ATOM 941 C C . SER A 1 121 ? -7.781 17.892 -5.122 1.00 92.38 121 SER A C 1
ATOM 943 O O . SER A 1 121 ? -8.588 17.810 -4.197 1.00 92.38 121 SER A O 1
ATOM 945 N N . CYS A 1 122 ? -8.171 17.901 -6.400 1.00 93.94 122 CYS A N 1
ATOM 946 C CA . CYS A 1 122 ? -9.559 17.805 -6.835 1.00 93.94 122 CYS A CA 1
ATOM 947 C C . CYS A 1 122 ? -9.904 16.349 -7.162 1.00 93.94 122 CYS A C 1
ATOM 949 O O . CYS A 1 122 ? -9.352 15.781 -8.103 1.00 93.94 122 CYS A O 1
ATOM 951 N N . MET A 1 123 ? -10.858 15.770 -6.428 1.00 90.31 123 MET A N 1
ATOM 952 C CA . MET A 1 123 ? -11.270 14.370 -6.595 1.00 90.31 123 MET A CA 1
ATOM 953 C C . MET A 1 123 ? -11.741 14.043 -8.017 1.00 90.31 123 MET A C 1
ATOM 955 O O . MET A 1 123 ? -11.347 13.015 -8.555 1.00 90.31 123 MET A O 1
ATOM 959 N N . THR A 1 124 ? -12.509 14.929 -8.659 1.00 93.25 124 THR A N 1
ATOM 960 C CA . THR A 1 124 ? -12.975 14.717 -10.041 1.00 93.25 124 THR A CA 1
ATOM 961 C C . THR A 1 124 ? -11.807 14.661 -11.022 1.00 93.25 124 THR A C 1
ATOM 963 O O . THR A 1 124 ? -11.659 13.691 -11.754 1.00 93.25 124 THR A O 1
ATOM 966 N N . SER A 1 125 ? -10.912 15.655 -10.974 1.00 95.56 125 SER A N 1
ATOM 967 C CA . SER A 1 125 ? -9.731 15.680 -11.848 1.00 95.56 125 SER A CA 1
ATOM 968 C C . SER A 1 125 ? -8.788 14.506 -11.578 1.00 95.56 125 SER A C 1
ATOM 970 O O . SER A 1 125 ? -8.174 13.993 -12.510 1.00 95.56 125 SER A O 1
ATOM 972 N N . ARG A 1 126 ? -8.662 14.081 -10.315 1.00 97.31 126 ARG A N 1
ATOM 973 C CA . ARG A 1 126 ? -7.918 12.876 -9.941 1.00 97.31 126 ARG A CA 1
ATOM 974 C C . ARG A 1 126 ? -8.534 11.636 -10.589 1.00 97.31 126 ARG A C 1
ATOM 976 O O . ARG A 1 126 ? -7.790 10.863 -11.179 1.00 97.31 126 ARG A O 1
ATOM 983 N N . GLY A 1 127 ? -9.857 11.479 -10.526 1.00 97.62 127 GLY A N 1
ATOM 984 C CA . GLY A 1 127 ? -10.588 10.398 -11.195 1.00 97.62 127 GLY A CA 1
ATOM 985 C C . GLY A 1 127 ? -10.299 10.342 -12.697 1.00 97.62 127 GLY A C 1
ATOM 986 O O . GLY A 1 127 ? -9.841 9.313 -13.184 1.00 97.62 127 GLY A O 1
ATOM 987 N N . ASP A 1 128 ? -10.422 11.473 -13.398 1.00 98.19 128 ASP A N 1
ATOM 988 C CA . ASP A 1 128 ? -10.166 11.549 -14.847 1.00 98.19 128 ASP A CA 1
ATOM 989 C C . ASP A 1 128 ? -8.724 11.156 -15.225 1.00 98.19 128 ASP A C 1
ATOM 991 O O . ASP A 1 128 ? -8.475 10.556 -16.274 1.00 98.19 128 ASP A O 1
ATOM 995 N N . LEU A 1 129 ? -7.740 11.521 -14.394 1.00 98.56 129 LEU A N 1
ATOM 996 C CA . LEU A 1 129 ? -6.334 11.158 -14.605 1.00 98.56 129 LEU A CA 1
ATOM 997 C C . LEU A 1 129 ? -6.073 9.675 -14.308 1.00 98.56 129 LEU A C 1
ATOM 999 O O . LEU A 1 129 ? -5.254 9.050 -14.988 1.00 98.56 129 LEU A O 1
ATOM 1003 N N . LEU A 1 130 ? -6.765 9.101 -13.321 1.00 98.56 130 LEU A N 1
ATOM 1004 C CA . LEU A 1 130 ? -6.700 7.670 -13.022 1.00 98.56 130 LEU A CA 1
ATOM 1005 C C . LEU A 1 130 ? -7.319 6.843 -14.147 1.00 98.56 130 LEU A C 1
ATOM 1007 O O . LEU A 1 130 ? -6.707 5.868 -14.575 1.00 98.56 130 LEU A O 1
ATOM 1011 N N . ASP A 1 131 ? -8.456 7.264 -14.697 1.00 98.62 131 ASP A N 1
ATOM 1012 C CA . ASP A 1 131 ? -9.062 6.596 -15.851 1.00 98.62 131 ASP A CA 1
ATOM 1013 C C . ASP A 1 131 ? -8.124 6.628 -17.062 1.00 98.62 131 ASP A C 1
ATOM 1015 O O . ASP A 1 131 ? -7.827 5.587 -17.646 1.00 98.62 131 ASP A O 1
ATOM 1019 N N . GLN A 1 132 ? -7.519 7.781 -17.362 1.00 98.62 132 GLN A N 1
ATOM 1020 C CA . GLN A 1 132 ? -6.500 7.872 -18.414 1.00 98.62 132 GLN A CA 1
ATOM 1021 C C . GLN A 1 132 ? -5.260 7.013 -18.123 1.00 98.62 132 GLN A C 1
ATOM 1023 O O . GLN A 1 132 ? -4.657 6.466 -19.047 1.00 98.62 132 GLN A O 1
ATOM 1028 N N . THR A 1 133 ? -4.850 6.888 -16.857 1.00 98.62 133 THR A N 1
ATOM 1029 C CA . THR A 1 133 ? -3.752 5.993 -16.458 1.00 98.62 133 THR A CA 1
ATOM 1030 C C . THR A 1 133 ? -4.104 4.547 -16.789 1.00 98.62 133 THR A C 1
ATOM 1032 O O . THR A 1 133 ? -3.294 3.838 -17.389 1.00 98.62 133 THR A O 1
ATOM 1035 N N . LEU A 1 134 ? -5.321 4.127 -16.447 1.00 98.62 134 LEU A N 1
ATOM 1036 C CA . LEU A 1 134 ? -5.817 2.772 -16.657 1.00 98.62 134 LEU A CA 1
ATOM 1037 C C . LEU A 1 134 ? -6.085 2.470 -18.137 1.00 98.62 134 LEU A C 1
ATOM 1039 O O . LEU A 1 134 ? -5.881 1.335 -18.554 1.00 98.62 134 LEU A O 1
ATOM 1043 N N . ASP A 1 135 ? -6.398 3.470 -18.962 1.00 98.38 135 ASP A N 1
ATOM 1044 C CA . ASP A 1 135 ? -6.417 3.321 -20.423 1.00 98.38 135 ASP A CA 1
ATOM 1045 C C . ASP A 1 135 ? -5.022 3.018 -20.993 1.00 98.38 135 ASP A C 1
ATOM 1047 O O . ASP A 1 135 ? -4.881 2.294 -21.983 1.00 98.38 135 ASP A O 1
ATOM 1051 N N . LYS A 1 136 ? -3.962 3.588 -20.398 1.00 98.12 136 LYS A N 1
ATOM 1052 C CA . LYS A 1 136 ? -2.572 3.330 -20.817 1.00 98.12 136 LYS A CA 1
ATOM 1053 C C . LYS A 1 136 ? -2.031 2.023 -20.262 1.00 98.12 136 LYS A C 1
ATOM 1055 O O . LYS A 1 136 ? -1.261 1.356 -20.952 1.00 98.12 136 LYS A O 1
ATOM 1060 N N . TYR A 1 137 ? -2.393 1.683 -19.032 1.00 97.88 137 TYR A N 1
ATOM 1061 C CA . TYR A 1 137 ? -1.983 0.448 -18.385 1.00 97.88 137 TYR A CA 1
ATOM 1062 C C . TYR A 1 137 ? -3.107 -0.095 -17.484 1.00 97.88 137 TYR A C 1
ATOM 1064 O O . TYR A 1 137 ? -3.159 0.231 -16.298 1.00 97.88 137 TYR A O 1
ATOM 1072 N N . PRO A 1 138 ? -3.995 -0.959 -18.016 1.00 98.00 138 PRO A N 1
ATOM 1073 C CA . PRO A 1 138 ? -5.158 -1.459 -17.274 1.00 98.00 138 PRO A CA 1
ATOM 1074 C C . PRO A 1 138 ? -4.827 -2.290 -16.030 1.00 98.00 138 PRO A C 1
ATOM 1076 O O . PRO A 1 138 ? -5.689 -2.478 -15.175 1.00 98.00 138 PRO A O 1
ATOM 1079 N N . ALA A 1 139 ? -3.604 -2.813 -15.931 1.00 96.31 139 ALA A N 1
ATOM 1080 C CA . ALA A 1 139 ? -3.129 -3.594 -14.791 1.00 96.31 139 ALA A CA 1
ATOM 1081 C C . ALA A 1 139 ? -2.370 -2.738 -13.755 1.00 96.31 139 ALA A C 1
ATOM 1083 O O . ALA A 1 139 ? -1.662 -3.280 -12.911 1.00 96.31 139 ALA A O 1
ATOM 1084 N N . HIS A 1 140 ? -2.481 -1.405 -13.803 1.00 98.19 140 HIS A N 1
ATOM 1085 C CA . HIS A 1 140 ? -1.807 -0.519 -12.854 1.00 98.19 140 HIS A CA 1
ATOM 1086 C C . HIS A 1 140 ? -2.409 -0.647 -11.446 1.00 98.19 140 HIS A C 1
ATOM 1088 O O . HIS A 1 140 ? -3.349 0.069 -11.097 1.00 98.19 140 HIS A O 1
ATOM 1094 N N . ALA A 1 141 ? -1.833 -1.518 -10.614 1.00 97.75 141 ALA A N 1
ATOM 1095 C CA . ALA A 1 141 ? -2.373 -1.852 -9.296 1.00 97.75 141 ALA A CA 1
ATOM 1096 C C . ALA A 1 141 ? -2.595 -0.614 -8.407 1.00 97.75 141 ALA A C 1
ATOM 1098 O O . ALA A 1 141 ? -3.690 -0.436 -7.883 1.00 97.75 141 ALA A O 1
ATOM 1099 N N . ASP A 1 142 ? -1.623 0.305 -8.325 1.00 97.75 142 ASP A N 1
ATOM 1100 C CA . ASP A 1 142 ? -1.782 1.493 -7.471 1.00 97.75 142 ASP A CA 1
ATOM 1101 C C . ASP A 1 142 ? -2.900 2.443 -7.957 1.00 97.75 142 ASP A C 1
ATOM 1103 O O . ASP A 1 142 ? -3.596 3.058 -7.151 1.00 97.75 142 ASP A O 1
ATOM 1107 N N . ALA A 1 143 ? -3.116 2.548 -9.276 1.00 98.38 143 ALA A N 1
ATOM 1108 C CA . ALA A 1 143 ? -4.150 3.402 -9.858 1.00 98.38 143 ALA A CA 1
ATOM 1109 C C . ALA A 1 143 ? -5.544 2.791 -9.679 1.00 98.38 143 ALA A C 1
ATOM 1111 O O . ALA A 1 143 ? -6.489 3.521 -9.387 1.00 98.38 143 ALA A O 1
ATOM 1112 N N . LEU A 1 144 ? -5.658 1.461 -9.785 1.00 98.75 144 LEU A N 1
ATOM 1113 C CA . LEU A 1 144 ? -6.876 0.725 -9.444 1.00 98.75 144 LEU A CA 1
ATOM 1114 C C . LEU A 1 144 ? -7.249 0.947 -7.973 1.00 98.75 144 LEU A C 1
ATOM 1116 O O . LEU A 1 144 ? -8.384 1.305 -7.682 1.00 98.75 144 LEU A O 1
ATOM 1120 N N . VAL A 1 145 ? -6.290 0.840 -7.046 1.00 98.62 145 VAL A N 1
ATOM 1121 C CA . VAL A 1 145 ? -6.530 1.118 -5.617 1.00 98.62 145 VAL A CA 1
ATOM 1122 C C . VAL A 1 145 ? -6.951 2.570 -5.394 1.00 98.62 145 VAL A C 1
ATOM 1124 O O . VAL A 1 145 ? -7.904 2.836 -4.662 1.00 98.62 145 VAL A O 1
ATOM 1127 N N . ALA A 1 146 ? -6.271 3.526 -6.030 1.00 98.12 146 ALA A N 1
ATOM 1128 C CA . ALA A 1 146 ? -6.621 4.938 -5.916 1.00 98.12 146 ALA A CA 1
ATOM 1129 C C . ALA A 1 146 ? -8.040 5.226 -6.438 1.00 98.12 146 ALA A C 1
ATOM 1131 O O . ALA A 1 146 ? -8.781 5.976 -5.802 1.00 98.12 146 ALA A O 1
ATOM 1132 N N . ARG A 1 147 ? -8.444 4.607 -7.554 1.00 98.38 147 ARG A N 1
ATOM 1133 C CA . ARG A 1 147 ? -9.792 4.760 -8.117 1.00 98.38 147 ARG A CA 1
ATOM 1134 C C . ARG A 1 147 ? -10.849 4.068 -7.259 1.00 98.38 147 ARG A C 1
ATOM 1136 O O . ARG A 1 147 ? -11.885 4.673 -6.989 1.00 98.38 147 ARG A O 1
ATOM 1143 N N . ALA A 1 148 ? -10.555 2.880 -6.736 1.00 98.31 148 ALA A N 1
ATOM 1144 C CA . ALA A 1 148 ? -11.416 2.192 -5.781 1.00 98.31 148 ALA A CA 1
ATOM 1145 C C . ALA A 1 148 ? -11.667 3.035 -4.526 1.00 98.31 148 ALA A C 1
ATOM 1147 O O . ALA A 1 148 ? -12.791 3.108 -4.042 1.00 98.31 148 ALA A O 1
ATOM 1148 N N . ASN A 1 149 ? -10.650 3.732 -4.021 1.00 96.81 149 ASN A N 1
ATOM 1149 C CA . ASN A 1 149 ? -10.812 4.635 -2.886 1.00 96.81 149 ASN A CA 1
ATOM 1150 C C . ASN A 1 149 ? -11.738 5.828 -3.191 1.00 96.81 149 ASN A C 1
ATOM 1152 O O . ASN A 1 149 ? -12.542 6.206 -2.338 1.00 96.81 149 ASN A O 1
ATOM 1156 N N . ILE A 1 150 ? -11.683 6.390 -4.408 1.00 96.50 150 ILE A N 1
ATOM 1157 C CA . ILE A 1 150 ? -12.664 7.393 -4.863 1.00 96.50 150 ILE A CA 1
ATOM 1158 C C . ILE A 1 150 ? -14.068 6.778 -4.867 1.00 96.50 150 ILE A C 1
ATOM 1160 O O . ILE A 1 150 ? -14.995 7.362 -4.311 1.00 96.50 150 ILE A O 1
ATOM 1164 N N . ALA A 1 151 ? -14.218 5.575 -5.423 1.00 96.69 151 ALA A N 1
ATOM 1165 C CA . ALA A 1 151 ? -15.495 4.872 -5.463 1.00 96.69 151 ALA A CA 1
ATOM 1166 C C . ALA A 1 151 ? -16.050 4.574 -4.053 1.00 96.69 151 ALA A C 1
ATOM 1168 O O . ALA A 1 151 ? -17.231 4.799 -3.808 1.00 96.69 151 ALA A O 1
ATOM 1169 N N . ILE A 1 152 ? -15.211 4.170 -3.088 1.00 95.88 152 ILE A N 1
ATOM 117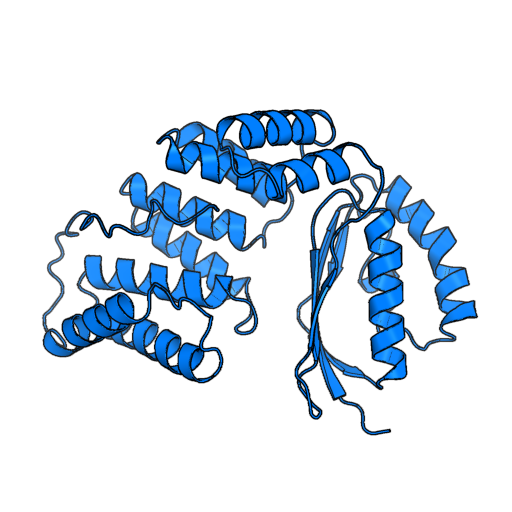0 C CA . ILE A 1 152 ? -15.596 3.975 -1.675 1.00 95.88 152 ILE A CA 1
ATOM 1171 C C . ILE A 1 152 ? -16.078 5.285 -1.037 1.00 95.88 152 ILE A C 1
ATOM 1173 O O . ILE A 1 152 ? -17.039 5.273 -0.264 1.00 95.88 152 ILE A O 1
ATOM 1177 N N . ALA A 1 153 ? -15.419 6.408 -1.334 1.00 93.00 153 ALA A N 1
ATOM 1178 C CA . ALA A 1 153 ? -15.820 7.722 -0.833 1.00 93.00 153 ALA A CA 1
ATOM 1179 C C . ALA A 1 153 ? -17.164 8.192 -1.422 1.00 93.00 153 ALA A C 1
ATOM 1181 O O . ALA A 1 153 ? -17.887 8.951 -0.779 1.00 93.00 153 ALA A O 1
ATOM 1182 N N . GLU A 1 154 ? -17.505 7.717 -2.619 1.00 94.50 154 GLU A N 1
ATOM 1183 C CA . GLU A 1 154 ? -18.769 7.972 -3.319 1.00 94.50 154 GLU A CA 1
ATOM 1184 C C . GLU A 1 154 ? -19.834 6.887 -3.073 1.00 94.50 154 GLU A C 1
ATOM 1186 O O . GLU A 1 154 ? -20.875 6.888 -3.728 1.00 94.50 154 GLU A O 1
ATOM 1191 N N . ASP A 1 155 ? -19.584 5.952 -2.151 1.00 94.88 155 ASP A N 1
ATOM 1192 C CA . ASP A 1 155 ? -20.450 4.806 -1.839 1.00 94.88 155 ASP A CA 1
ATOM 1193 C C . ASP A 1 155 ? -20.723 3.859 -3.028 1.00 94.88 155 ASP A C 1
ATOM 1195 O O . ASP A 1 155 ? -21.646 3.039 -3.005 1.00 94.88 155 ASP A O 1
ATOM 1199 N N . ARG A 1 156 ? -19.878 3.911 -4.063 1.00 96.88 156 ARG A N 1
ATOM 1200 C CA . ARG A 1 156 ? -19.874 3.004 -5.219 1.00 96.88 156 ARG A CA 1
ATOM 1201 C C . ARG A 1 156 ? -19.074 1.736 -4.911 1.00 96.88 156 ARG A C 1
ATOM 1203 O O . ARG A 1 156 ? -18.033 1.464 -5.502 1.00 96.88 156 ARG A O 1
ATOM 1210 N N . PHE A 1 157 ? -19.560 0.946 -3.956 1.00 96.00 157 PHE A N 1
ATOM 1211 C CA . PHE A 1 157 ? -18.832 -0.221 -3.439 1.00 96.00 157 PHE A CA 1
ATOM 1212 C C . PHE A 1 157 ? -18.606 -1.337 -4.471 1.00 96.00 157 PHE A C 1
ATOM 1214 O O . PHE A 1 157 ? -17.588 -2.011 -4.401 1.00 96.00 157 PHE A O 1
ATOM 1221 N N . ALA A 1 158 ? -19.517 -1.520 -5.435 1.00 96.75 158 ALA A N 1
ATOM 1222 C CA . ALA A 1 158 ? -19.352 -2.525 -6.490 1.00 96.75 158 ALA A CA 1
ATOM 1223 C C . ALA A 1 158 ? -18.175 -2.191 -7.423 1.00 96.75 158 ALA A C 1
ATOM 1225 O O . ALA A 1 158 ? -17.350 -3.054 -7.705 1.00 96.75 158 ALA A O 1
ATOM 1226 N N . ASP A 1 159 ? -18.060 -0.924 -7.828 1.00 97.38 159 ASP A N 1
ATOM 1227 C CA . ASP A 1 159 ? -16.956 -0.448 -8.667 1.00 97.38 159 ASP A CA 1
ATOM 1228 C C . ASP A 1 159 ? -15.616 -0.574 -7.922 1.00 97.38 159 ASP A C 1
ATOM 1230 O O . ASP A 1 159 ? -14.606 -0.985 -8.493 1.00 97.38 159 ASP A O 1
ATOM 1234 N N . ALA A 1 160 ? -15.612 -0.263 -6.619 1.00 98.00 160 ALA A N 1
ATOM 1235 C CA . ALA A 1 160 ? -14.437 -0.444 -5.774 1.00 98.00 160 ALA A CA 1
ATOM 1236 C C . ALA A 1 160 ? -14.021 -1.918 -5.663 1.00 98.00 160 ALA A C 1
ATOM 1238 O O . ALA A 1 160 ? -12.834 -2.220 -5.746 1.00 98.00 160 ALA A O 1
ATOM 1239 N N . ASP A 1 161 ? -14.976 -2.831 -5.484 1.00 97.25 161 ASP A N 1
ATOM 1240 C CA . ASP A 1 161 ? -14.725 -4.273 -5.389 1.00 97.25 161 ASP A CA 1
ATOM 1241 C C . ASP A 1 161 ? -14.075 -4.829 -6.668 1.00 97.25 161 ASP A C 1
ATOM 1243 O O . ASP A 1 161 ? -13.088 -5.565 -6.591 1.00 97.25 161 ASP A O 1
ATOM 1247 N N . GLU A 1 162 ? -14.554 -4.405 -7.844 1.00 98.12 162 GLU A N 1
ATOM 1248 C CA . GLU A 1 162 ? -13.977 -4.789 -9.138 1.00 98.12 162 GLU A CA 1
ATOM 1249 C C . GLU A 1 162 ? -12.523 -4.311 -9.277 1.00 98.12 162 GLU A C 1
ATOM 1251 O O . GLU A 1 162 ? -11.627 -5.092 -9.619 1.00 98.12 162 GLU A O 1
ATOM 1256 N N . ASP A 1 163 ? -12.263 -3.038 -8.973 1.00 98.56 163 ASP A N 1
ATOM 1257 C CA . ASP A 1 163 ? -10.921 -2.463 -9.067 1.00 98.56 163 ASP A CA 1
ATOM 1258 C C . ASP A 1 163 ? -9.944 -3.097 -8.072 1.00 98.56 163 ASP A C 1
ATOM 1260 O O . ASP A 1 163 ? -8.800 -3.393 -8.428 1.00 98.56 163 ASP A O 1
ATOM 1264 N N . LEU A 1 164 ? -10.386 -3.350 -6.839 1.00 98.56 164 LEU A N 1
ATOM 1265 C CA . LEU A 1 164 ? -9.563 -3.980 -5.805 1.00 98.56 164 LEU A CA 1
ATOM 1266 C C . LEU A 1 164 ? -9.262 -5.439 -6.137 1.00 98.56 164 LEU A C 1
ATOM 1268 O O . LEU A 1 164 ? -8.131 -5.884 -5.933 1.00 98.56 164 LEU A O 1
ATOM 1272 N N . THR A 1 165 ? -10.227 -6.155 -6.717 1.00 98.38 165 THR A N 1
ATOM 1273 C CA . THR A 1 165 ? -10.017 -7.513 -7.228 1.00 98.38 165 THR A CA 1
ATOM 1274 C C . THR A 1 165 ? -8.927 -7.514 -8.296 1.00 98.38 165 THR A C 1
ATOM 1276 O O . THR A 1 165 ? -7.935 -8.228 -8.159 1.00 98.38 165 THR A O 1
ATOM 1279 N N . ARG A 1 166 ? -9.032 -6.642 -9.305 1.00 98.38 166 ARG A N 1
ATOM 1280 C CA . ARG A 1 166 ? -8.025 -6.520 -10.374 1.00 98.38 166 ARG A CA 1
ATOM 1281 C C . ARG A 1 166 ? -6.653 -6.084 -9.854 1.00 98.38 166 ARG A C 1
ATOM 1283 O O . ARG A 1 166 ? -5.626 -6.569 -10.329 1.00 98.38 166 ARG A O 1
ATOM 1290 N N . ALA A 1 167 ? -6.611 -5.184 -8.871 1.00 98.31 167 ALA A N 1
ATOM 1291 C CA . ALA A 1 167 ? -5.360 -4.766 -8.244 1.00 98.31 167 ALA A CA 1
ATOM 1292 C C . ALA A 1 167 ? -4.664 -5.947 -7.551 1.00 98.31 167 ALA A C 1
ATOM 1294 O O . ALA A 1 167 ? -3.453 -6.113 -7.689 1.00 98.31 167 ALA A O 1
ATOM 1295 N N . LEU A 1 168 ? -5.429 -6.788 -6.851 1.00 97.56 168 LEU A N 1
ATOM 1296 C CA . LEU A 1 168 ? -4.923 -7.945 -6.112 1.00 97.56 168 LEU A CA 1
ATOM 1297 C C . LEU A 1 168 ? -4.625 -9.161 -6.996 1.00 97.56 168 LEU A C 1
ATOM 1299 O O . LEU A 1 168 ? -3.753 -9.952 -6.648 1.00 97.56 168 LEU A O 1
ATOM 1303 N N . GLU A 1 169 ? -5.272 -9.297 -8.155 1.00 96.69 169 GLU A N 1
ATOM 1304 C CA . GLU A 1 169 ? -4.836 -10.233 -9.200 1.00 96.69 169 GLU A CA 1
ATOM 1305 C C . GLU A 1 169 ? -3.417 -9.901 -9.672 1.00 96.69 169 GLU A C 1
ATOM 1307 O O . GLU A 1 169 ? -2.620 -10.802 -9.947 1.00 96.69 169 GLU A O 1
ATOM 1312 N N . ARG A 1 170 ? -3.085 -8.604 -9.737 1.00 94.94 170 ARG A N 1
ATOM 1313 C CA . ARG A 1 170 ? -1.768 -8.142 -10.177 1.00 94.94 170 ARG A CA 1
ATOM 1314 C C . ARG A 1 170 ? -0.718 -8.116 -9.070 1.00 94.94 170 ARG A C 1
ATOM 1316 O O . ARG A 1 170 ? 0.436 -8.470 -9.318 1.00 94.94 170 ARG A O 1
ATOM 1323 N N . ASP A 1 171 ? -1.097 -7.691 -7.870 1.00 95.12 171 ASP A N 1
ATOM 1324 C CA . ASP A 1 171 ? -0.259 -7.733 -6.675 1.00 95.12 171 ASP A CA 1
ATOM 1325 C C . ASP A 1 171 ? -1.042 -8.286 -5.469 1.00 95.12 171 ASP A C 1
ATOM 1327 O O . ASP A 1 171 ? -1.633 -7.527 -4.697 1.00 95.12 171 ASP A O 1
ATOM 1331 N N . PRO A 1 172 ? -0.984 -9.609 -5.235 1.00 95.50 172 PRO A N 1
ATOM 1332 C CA . PRO A 1 172 ? -1.701 -10.253 -4.133 1.00 95.50 172 PRO A CA 1
ATOM 1333 C C . PRO A 1 172 ? -1.276 -9.800 -2.728 1.00 95.50 172 PRO A C 1
ATOM 1335 O O . PRO A 1 172 ? -1.956 -10.096 -1.744 1.00 95.50 172 PRO A O 1
ATOM 1338 N N . GLU A 1 173 ? -0.137 -9.116 -2.595 1.00 94.38 173 GLU A N 1
ATOM 1339 C CA . GLU A 1 173 ? 0.398 -8.648 -1.311 1.00 94.38 173 GLU A CA 1
ATOM 1340 C C . GLU A 1 173 ? 0.208 -7.134 -1.116 1.00 94.38 173 GLU A C 1
ATOM 1342 O O . GLU A 1 173 ? 0.697 -6.570 -0.129 1.00 94.38 173 GLU A O 1
ATOM 1347 N N . HIS A 1 174 ? -0.531 -6.476 -2.015 1.00 95.94 174 HIS A N 1
ATOM 1348 C CA . HIS A 1 174 ? -0.724 -5.033 -1.998 1.00 95.94 174 HIS A CA 1
ATOM 1349 C C . HIS A 1 174 ? -1.493 -4.586 -0.750 1.00 95.94 174 HIS A C 1
ATOM 1351 O O . HIS A 1 174 ? -2.716 -4.674 -0.657 1.00 95.94 174 HIS A O 1
ATOM 1357 N N . SER A 1 175 ? -0.763 -4.051 0.228 1.00 96.06 175 SER A N 1
ATOM 1358 C CA . SER A 1 175 ? -1.319 -3.712 1.544 1.00 96.06 175 SER A CA 1
ATOM 1359 C C . SER A 1 175 ? -2.410 -2.634 1.463 1.00 96.06 175 SER A C 1
ATOM 1361 O O . SER A 1 175 ? -3.433 -2.765 2.127 1.00 96.06 175 SER A O 1
ATOM 1363 N N . ALA A 1 176 ? -2.245 -1.617 0.604 1.00 96.31 176 ALA A N 1
ATOM 1364 C CA . ALA A 1 176 ? -3.272 -0.587 0.398 1.00 96.31 176 ALA A CA 1
ATOM 1365 C C . ALA A 1 176 ? -4.555 -1.119 -0.261 1.00 96.31 176 ALA A C 1
ATOM 1367 O O . ALA A 1 176 ? -5.638 -0.718 0.155 1.00 96.31 176 ALA A O 1
ATOM 1368 N N . ALA A 1 177 ? -4.453 -2.057 -1.211 1.00 97.94 177 ALA A N 1
ATOM 1369 C CA . ALA A 1 177 ? -5.623 -2.710 -1.794 1.00 97.94 177 ALA A CA 1
ATOM 1370 C C . ALA A 1 177 ? -6.403 -3.493 -0.728 1.00 97.94 177 ALA A C 1
ATOM 1372 O O . ALA A 1 177 ? -7.603 -3.297 -0.564 1.00 97.94 177 ALA A O 1
ATOM 1373 N N . TRP A 1 178 ? -5.713 -4.315 0.072 1.00 98.50 178 TRP A N 1
ATOM 1374 C CA . TRP A 1 178 ? -6.348 -5.055 1.167 1.00 98.50 178 TRP A CA 1
ATOM 1375 C C . TRP A 1 178 ? -7.015 -4.137 2.198 1.00 98.50 178 TRP A C 1
ATOM 1377 O O . TRP A 1 178 ? -8.114 -4.444 2.658 1.00 98.50 178 TRP A O 1
ATOM 1387 N N . LEU A 1 179 ? -6.391 -3.004 2.542 1.00 98.06 179 LEU A N 1
ATOM 1388 C CA . LEU A 1 179 ? -6.958 -2.057 3.503 1.00 98.06 179 LEU A CA 1
ATOM 1389 C C . LEU A 1 179 ? -8.195 -1.342 2.942 1.00 98.06 179 LEU A C 1
ATOM 1391 O O . LEU A 1 179 ? -9.225 -1.289 3.612 1.00 98.06 179 LEU A O 1
ATOM 1395 N N . ALA A 1 180 ? -8.131 -0.856 1.699 1.00 97.44 180 ALA A N 1
ATOM 1396 C CA . ALA A 1 180 ? -9.282 -0.279 1.006 1.00 97.44 180 ALA A CA 1
ATOM 1397 C C . ALA A 1 180 ? -10.440 -1.287 0.919 1.00 97.44 180 ALA A C 1
ATOM 1399 O O . ALA A 1 180 ? -11.595 -0.951 1.184 1.00 97.44 180 ALA A O 1
ATOM 1400 N N . TRP A 1 181 ? -10.132 -2.557 0.650 1.00 97.56 181 TRP A N 1
ATOM 1401 C CA . TRP A 1 181 ? -11.142 -3.607 0.569 1.00 97.56 181 TRP A CA 1
ATOM 1402 C C . TRP A 1 181 ? -11.751 -3.963 1.924 1.00 97.56 181 TRP A C 1
ATOM 1404 O O . TRP A 1 181 ? -12.945 -4.262 2.005 1.00 97.56 181 TRP A O 1
ATOM 1414 N N . ALA A 1 182 ? -10.960 -3.897 2.997 1.00 96.94 182 ALA A N 1
ATOM 1415 C CA . ALA A 1 182 ? -11.454 -4.025 4.362 1.00 96.94 182 ALA A CA 1
ATOM 1416 C C . ALA A 1 182 ? -12.413 -2.875 4.711 1.00 96.94 182 ALA A C 1
ATOM 1418 O O . ALA A 1 182 ? -13.492 -3.116 5.250 1.00 96.94 182 ALA A O 1
ATOM 1419 N N . HIS A 1 183 ? -12.073 -1.636 4.338 1.00 93.38 183 HIS A N 1
ATOM 1420 C CA . HIS A 1 183 ? -12.971 -0.493 4.500 1.00 93.38 183 HIS A CA 1
ATOM 1421 C C . HIS A 1 183 ? -14.265 -0.658 3.700 1.00 93.38 183 HIS A C 1
ATOM 1423 O O . HIS A 1 183 ? -15.339 -0.396 4.237 1.00 93.38 183 HIS A O 1
ATOM 1429 N N . CYS A 1 184 ? -14.187 -1.135 2.457 1.00 92.94 184 CYS A N 1
ATOM 1430 C CA . CYS A 1 184 ? -15.363 -1.430 1.644 1.00 92.94 184 CYS A CA 1
ATOM 1431 C C . CYS A 1 184 ? -16.295 -2.434 2.347 1.00 92.94 184 CYS A C 1
ATOM 1433 O O . CYS A 1 184 ? -17.454 -2.105 2.592 1.00 92.94 184 CYS A O 1
ATOM 1435 N N . ALA A 1 185 ? -15.772 -3.594 2.769 1.00 93.38 185 ALA A N 1
ATOM 1436 C CA . ALA A 1 185 ? -16.544 -4.610 3.498 1.00 93.38 185 ALA A CA 1
ATOM 1437 C C . ALA A 1 185 ? -17.157 -4.070 4.797 1.00 93.38 185 ALA A C 1
ATOM 1439 O O . ALA A 1 185 ? -18.317 -4.337 5.111 1.00 93.38 185 ALA A O 1
ATOM 1440 N N . TYR A 1 186 ? -16.405 -3.267 5.548 1.00 90.44 186 TYR A N 1
ATOM 1441 C CA . TYR A 1 186 ? -16.894 -2.652 6.778 1.00 90.44 186 TYR A CA 1
ATOM 1442 C C . TYR A 1 186 ? -18.092 -1.730 6.510 1.00 90.44 186 TYR A C 1
ATOM 1444 O O . TYR A 1 186 ? -19.110 -1.796 7.198 1.00 90.44 186 TYR A O 1
ATOM 1452 N N . ARG A 1 187 ? -18.011 -0.896 5.464 1.00 88.81 187 ARG A N 1
ATOM 1453 C CA . ARG A 1 187 ? -19.093 0.019 5.061 1.00 88.81 187 ARG A CA 1
ATOM 1454 C C . ARG A 1 187 ? -20.337 -0.729 4.580 1.00 88.81 187 ARG A C 1
ATOM 1456 O O . ARG A 1 187 ? -21.446 -0.241 4.790 1.00 88.81 187 ARG A O 1
ATOM 1463 N N . THR A 1 188 ? -20.169 -1.916 4.003 1.00 90.44 188 THR A N 1
ATOM 1464 C CA . THR A 1 188 ? -21.259 -2.803 3.570 1.00 90.44 188 THR A CA 1
ATOM 1465 C C . THR A 1 188 ? -21.689 -3.810 4.642 1.00 90.44 188 THR A C 1
ATOM 1467 O O . THR A 1 188 ? -22.439 -4.735 4.342 1.00 90.44 188 THR A O 1
ATOM 1470 N N . SER A 1 189 ? -21.273 -3.622 5.903 1.00 90.06 189 SER A N 1
ATOM 1471 C CA . SER A 1 189 ? -21.632 -4.480 7.048 1.00 90.06 189 SER A CA 1
ATOM 1472 C C . SER A 1 189 ? -21.191 -5.949 6.922 1.00 90.06 189 SER A C 1
ATOM 1474 O O . SER A 1 189 ? -21.774 -6.835 7.545 1.00 90.06 189 SER A O 1
ATOM 1476 N N . GLN A 1 190 ? -20.146 -6.219 6.139 1.00 91.12 190 GLN A N 1
ATOM 1477 C CA . GLN A 1 190 ? -19.492 -7.524 6.002 1.00 91.12 190 GLN A CA 1
ATOM 1478 C C . GLN A 1 190 ? -18.313 -7.617 6.985 1.00 91.12 190 GLN A C 1
ATOM 1480 O O . GLN A 1 190 ? -17.143 -7.589 6.608 1.00 91.12 190 GLN A O 1
ATOM 1485 N N . TRP A 1 191 ? -18.623 -7.665 8.280 1.00 88.00 191 TRP A N 1
ATOM 1486 C CA . TRP A 1 191 ? -17.645 -7.516 9.368 1.00 88.00 191 TRP A CA 1
ATOM 1487 C C . TRP A 1 191 ? -16.556 -8.587 9.385 1.00 88.00 191 TRP A C 1
ATOM 1489 O O . TRP A 1 191 ? -15.381 -8.261 9.549 1.00 88.00 191 TRP A O 1
ATOM 1499 N N . ASP A 1 192 ? -16.938 -9.848 9.187 1.00 91.19 192 ASP A N 1
ATOM 1500 C CA . ASP A 1 192 ? -15.992 -10.966 9.180 1.00 91.19 192 ASP A CA 1
ATOM 1501 C C . ASP A 1 192 ? -15.010 -10.851 8.006 1.00 91.19 192 ASP A C 1
ATOM 1503 O O . ASP A 1 192 ? -13.805 -11.033 8.179 1.00 91.19 192 ASP A O 1
ATOM 1507 N N . GLU A 1 193 ? -15.499 -10.449 6.830 1.00 94.19 193 GLU A N 1
ATOM 1508 C CA . GLU A 1 193 ? -14.650 -10.220 5.658 1.00 94.19 193 GLU A CA 1
ATOM 1509 C C . GLU A 1 193 ? -13.717 -9.025 5.855 1.00 94.19 193 GLU A C 1
ATOM 1511 O O . GLU A 1 193 ? -12.535 -9.099 5.522 1.00 94.19 193 GLU A O 1
ATOM 1516 N N . ALA A 1 194 ? -14.212 -7.928 6.433 1.00 94.81 194 ALA A N 1
ATOM 1517 C CA . ALA A 1 194 ? -13.372 -6.784 6.769 1.00 94.81 194 ALA A CA 1
ATOM 1518 C C . ALA A 1 194 ? -12.246 -7.183 7.741 1.00 94.81 194 ALA A C 1
ATOM 1520 O O . ALA A 1 194 ? -11.109 -6.731 7.576 1.00 94.81 194 ALA A O 1
ATOM 1521 N N . MET A 1 195 ? -12.530 -8.077 8.697 1.00 94.56 195 MET A N 1
ATOM 1522 C CA . MET A 1 195 ? -11.544 -8.560 9.662 1.00 94.56 195 MET A CA 1
ATOM 1523 C C . MET A 1 195 ? -10.493 -9.442 8.978 1.00 94.56 195 MET A C 1
ATOM 1525 O O . MET A 1 195 ? -9.296 -9.249 9.187 1.00 94.56 195 MET A O 1
ATOM 1529 N N . GLU A 1 196 ? -10.904 -10.358 8.096 1.00 96.31 196 GLU A N 1
ATOM 1530 C CA . GLU A 1 196 ? -9.947 -11.152 7.316 1.00 96.31 196 GLU A CA 1
ATOM 1531 C C . GLU A 1 196 ? -9.050 -10.242 6.459 1.00 96.31 196 GLU A C 1
ATOM 1533 O O . GLU A 1 196 ? -7.823 -10.385 6.443 1.00 96.31 196 GLU A O 1
ATOM 1538 N N . ARG A 1 197 ? -9.647 -9.268 5.763 1.00 97.06 197 ARG A N 1
ATOM 1539 C CA . ARG A 1 197 ? -8.929 -8.357 4.862 1.00 97.06 197 ARG A CA 1
ATOM 1540 C C . ARG A 1 197 ? -7.930 -7.482 5.624 1.00 97.06 197 ARG A C 1
ATOM 1542 O O . ARG A 1 197 ? -6.791 -7.356 5.174 1.00 97.06 197 ARG A O 1
ATOM 1549 N N . VAL A 1 198 ? -8.277 -6.946 6.800 1.00 96.62 198 VAL A N 1
ATOM 1550 C CA . VAL A 1 198 ? -7.322 -6.160 7.609 1.00 96.62 198 VAL A CA 1
ATOM 1551 C C . VAL A 1 198 ? -6.175 -7.026 8.149 1.00 96.62 198 VAL A C 1
ATOM 1553 O O . VAL A 1 198 ? -5.025 -6.580 8.214 1.00 96.62 198 VAL A O 1
ATOM 1556 N N . GLU A 1 199 ? -6.429 -8.301 8.454 1.00 96.38 199 GLU A N 1
ATOM 1557 C CA . GLU A 1 199 ? -5.372 -9.239 8.839 1.00 96.38 199 GLU A CA 1
ATOM 1558 C C . GLU A 1 199 ? -4.385 -9.495 7.696 1.00 96.38 199 GLU A C 1
ATOM 1560 O O . GLU A 1 199 ? -3.171 -9.520 7.936 1.00 96.38 199 GLU A O 1
ATOM 1565 N N . ARG A 1 200 ? -4.856 -9.574 6.442 1.00 97.69 200 ARG A N 1
ATOM 1566 C CA . ARG A 1 200 ? -3.967 -9.625 5.265 1.00 97.69 200 ARG A CA 1
ATOM 1567 C C . ARG A 1 200 ? -3.030 -8.422 5.215 1.00 97.69 200 ARG A C 1
ATOM 1569 O O . ARG A 1 200 ? -1.842 -8.612 4.957 1.00 97.69 200 ARG A O 1
ATOM 1576 N N . VAL A 1 201 ? -3.510 -7.216 5.534 1.00 97.44 201 VAL A N 1
ATOM 1577 C CA . VAL A 1 201 ? -2.662 -6.011 5.588 1.00 97.44 201 VAL A CA 1
ATOM 1578 C C . VAL A 1 201 ? -1.539 -6.189 6.607 1.00 97.44 201 VAL A C 1
ATOM 1580 O O . VAL A 1 201 ? -0.372 -5.992 6.280 1.00 97.44 201 VAL A O 1
ATOM 1583 N N . THR A 1 202 ? -1.852 -6.613 7.834 1.00 93.94 202 THR A N 1
ATOM 1584 C CA . THR A 1 202 ? -0.833 -6.796 8.889 1.00 93.94 202 THR A CA 1
ATOM 1585 C C . THR A 1 202 ? 0.167 -7.915 8.589 1.00 93.94 202 THR A C 1
ATOM 1587 O O . THR A 1 202 ? 1.326 -7.813 8.987 1.00 93.94 202 THR A O 1
ATOM 1590 N N . LYS A 1 203 ? -0.247 -8.955 7.851 1.00 94.44 203 LYS A N 1
ATOM 1591 C CA . LYS A 1 203 ? 0.625 -10.046 7.392 1.00 94.44 203 LYS A CA 1
ATOM 1592 C C . LYS A 1 203 ? 1.554 -9.606 6.260 1.00 94.44 203 LYS A C 1
ATOM 1594 O O . LYS A 1 203 ? 2.696 -10.055 6.197 1.00 94.44 203 LYS A O 1
ATOM 1599 N N . ASN A 1 204 ? 1.059 -8.734 5.386 1.00 92.25 204 ASN A N 1
ATOM 1600 C CA . ASN A 1 204 ? 1.757 -8.302 4.182 1.00 92.25 204 ASN A CA 1
ATOM 1601 C C . ASN A 1 204 ? 2.499 -6.971 4.354 1.00 92.25 204 ASN A C 1
ATOM 1603 O O . ASN A 1 204 ? 3.188 -6.572 3.424 1.00 92.25 204 ASN A O 1
ATOM 1607 N N . SER A 1 205 ? 2.417 -6.296 5.507 1.00 93.38 205 SER A N 1
ATOM 1608 C CA . SER A 1 205 ? 3.099 -5.024 5.813 1.00 93.38 205 SER A CA 1
ATOM 1609 C C . SER A 1 205 ? 4.079 -5.152 6.984 1.00 93.38 205 SER A C 1
ATOM 1611 O O . SER A 1 205 ? 3.887 -5.940 7.909 1.00 93.38 205 SE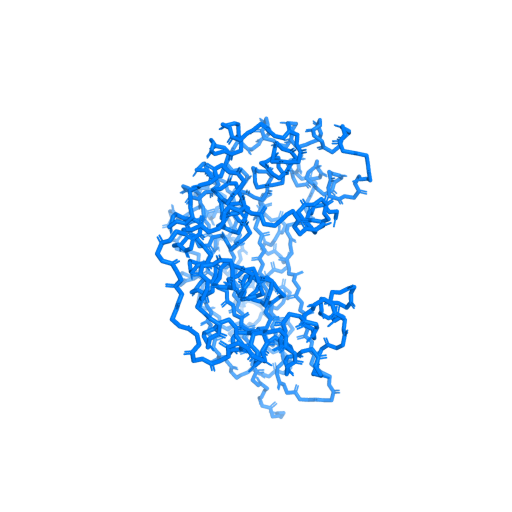R A O 1
ATOM 1613 N N . MET A 1 206 ? 5.154 -4.365 6.969 1.00 91.00 206 MET A N 1
ATOM 1614 C CA . MET A 1 206 ? 6.148 -4.328 8.042 1.00 91.00 206 MET A CA 1
ATOM 1615 C C . MET A 1 206 ? 5.806 -3.257 9.087 1.00 91.00 206 MET A C 1
ATOM 1617 O O . MET A 1 206 ? 5.347 -2.181 8.720 1.00 91.00 206 MET A O 1
ATOM 1621 N N . PRO A 1 207 ? 6.215 -3.413 10.361 1.00 90.56 207 PRO A N 1
ATOM 1622 C CA . PRO A 1 207 ? 6.080 -2.367 11.387 1.00 90.56 207 PRO A CA 1
ATOM 1623 C C . PRO A 1 207 ? 6.797 -1.033 11.079 1.00 90.56 207 PRO A C 1
ATOM 1625 O O . PRO A 1 207 ? 6.676 -0.055 11.828 1.00 90.56 207 PRO A O 1
ATOM 1628 N N . LEU A 1 208 ? 7.618 -0.983 10.027 1.00 87.75 208 LEU A N 1
ATOM 1629 C CA . LEU A 1 208 ? 8.256 0.234 9.518 1.00 87.75 208 LEU A CA 1
ATOM 1630 C C . LEU A 1 208 ? 7.354 1.024 8.558 1.00 87.75 208 LEU A C 1
ATOM 1632 O O . LEU A 1 208 ? 7.593 2.213 8.359 1.00 87.75 208 LEU A O 1
ATOM 1636 N N . GLU A 1 209 ? 6.321 0.394 8.016 1.00 89.25 209 GLU A N 1
ATOM 1637 C CA . GLU A 1 209 ? 5.332 0.998 7.128 1.00 89.25 209 GLU A CA 1
ATOM 1638 C C . GLU A 1 209 ? 4.223 1.644 7.967 1.00 89.25 209 GLU A C 1
ATOM 1640 O O . GLU A 1 209 ? 3.879 1.148 9.041 1.00 89.25 209 GLU A O 1
ATOM 1645 N N . GLU A 1 210 ? 3.691 2.780 7.518 1.00 90.00 210 GLU A N 1
ATOM 1646 C CA . GLU A 1 210 ? 2.623 3.484 8.248 1.00 90.00 210 GLU A CA 1
ATOM 1647 C C . GLU A 1 210 ? 1.301 2.718 8.151 1.00 90.00 210 GLU A C 1
ATOM 1649 O O . GLU A 1 210 ? 0.656 2.494 9.177 1.00 90.00 210 GLU A O 1
ATOM 1654 N N . ILE A 1 211 ? 1.024 2.146 6.974 1.00 92.94 211 ILE A N 1
ATOM 1655 C CA . ILE A 1 211 ? -0.146 1.302 6.710 1.00 92.94 211 ILE A CA 1
ATOM 1656 C C . ILE A 1 211 ? -0.274 0.104 7.663 1.00 92.94 211 ILE A C 1
ATOM 1658 O O . ILE A 1 211 ? -1.376 -0.336 7.976 1.00 92.94 211 ILE A O 1
ATOM 1662 N N . HIS A 1 212 ? 0.847 -0.410 8.183 1.00 94.94 212 HIS A N 1
ATOM 1663 C CA . HIS A 1 212 ? 0.826 -1.481 9.179 1.00 94.94 212 HIS A CA 1
ATOM 1664 C C . HIS A 1 212 ? 0.088 -1.045 10.448 1.00 94.94 212 HIS A C 1
ATOM 1666 O O . HIS A 1 212 ? -0.681 -1.806 11.024 1.00 94.94 212 HIS A O 1
ATOM 1672 N N . TRP A 1 213 ? 0.321 0.187 10.895 1.00 95.69 213 TRP A N 1
ATOM 1673 C CA . TRP A 1 213 ? -0.277 0.717 12.116 1.00 95.69 213 TRP A CA 1
ATOM 1674 C C . TRP A 1 213 ? -1.675 1.275 11.878 1.00 95.69 213 TRP A C 1
ATOM 1676 O O . TRP A 1 213 ? -2.506 1.169 12.774 1.00 95.69 213 TRP A O 1
ATOM 1686 N N . GLU A 1 214 ? -1.953 1.787 10.677 1.00 94.81 214 GLU A N 1
ATOM 1687 C CA . GLU A 1 214 ? -3.317 2.099 10.231 1.00 94.81 214 GLU A CA 1
ATOM 1688 C C . GLU A 1 214 ? -4.206 0.855 10.272 1.00 94.81 214 GLU A C 1
ATOM 1690 O O . GLU A 1 214 ? -5.268 0.881 10.887 1.00 94.81 214 GLU A O 1
ATOM 1695 N N . ALA A 1 215 ? -3.737 -0.266 9.719 1.00 96.44 215 ALA A N 1
ATOM 1696 C CA . ALA A 1 215 ? -4.470 -1.527 9.751 1.00 96.44 215 ALA A CA 1
ATOM 1697 C C . ALA A 1 215 ? -4.694 -2.041 11.178 1.00 96.44 215 ALA A C 1
ATOM 1699 O O . ALA A 1 215 ? -5.784 -2.504 11.502 1.00 96.44 215 ALA A O 1
ATOM 1700 N N . ARG A 1 216 ? -3.693 -1.937 12.063 1.00 97.44 216 ARG A N 1
ATOM 1701 C CA . ARG A 1 216 ? -3.860 -2.325 13.475 1.00 97.44 216 ARG A CA 1
ATOM 1702 C C . ARG A 1 216 ? -4.839 -1.425 14.218 1.00 97.44 216 ARG A C 1
ATOM 1704 O O . ARG A 1 216 ? -5.617 -1.919 15.027 1.00 97.44 216 ARG A O 1
ATOM 1711 N N . TYR A 1 217 ? -4.827 -0.126 13.932 1.00 96.38 217 TYR A N 1
ATOM 1712 C CA . TYR A 1 217 ? -5.816 0.785 14.489 1.00 96.38 217 TYR A CA 1
ATOM 1713 C C . TYR A 1 217 ? -7.228 0.452 13.992 1.00 96.38 217 TYR A C 1
ATOM 1715 O O . TYR A 1 217 ? -8.131 0.298 14.809 1.00 96.38 217 TYR A O 1
ATOM 1723 N N . PHE A 1 218 ? -7.402 0.233 12.686 1.00 95.88 218 PHE A N 1
ATOM 1724 C CA . PHE A 1 218 ? -8.693 -0.151 12.118 1.00 95.88 218 PHE A CA 1
ATOM 1725 C C . PHE A 1 218 ? -9.192 -1.494 12.677 1.00 95.88 218 PHE A C 1
ATOM 1727 O O . PHE A 1 218 ? -10.352 -1.620 13.061 1.00 95.88 218 PHE A O 1
ATOM 1734 N N . LYS A 1 219 ? -8.296 -2.477 12.841 1.00 96.25 219 LYS A N 1
ATOM 1735 C CA . LYS A 1 219 ? -8.601 -3.738 13.531 1.00 96.25 219 LYS A CA 1
ATOM 1736 C C . LYS A 1 219 ? -9.108 -3.496 14.955 1.00 96.25 219 LYS A C 1
ATOM 1738 O O . LYS A 1 219 ? -10.057 -4.149 15.378 1.00 96.25 219 LYS A O 1
ATOM 1743 N N . ALA A 1 220 ? -8.501 -2.565 15.687 1.00 95.81 220 ALA A N 1
ATOM 1744 C CA . ALA A 1 220 ? -8.941 -2.236 17.035 1.00 95.81 220 ALA A CA 1
ATOM 1745 C C . ALA A 1 220 ? -10.343 -1.614 17.068 1.00 95.81 220 ALA A C 1
ATOM 1747 O O . ALA A 1 220 ? -11.140 -1.994 17.921 1.00 95.81 220 ALA A O 1
ATOM 1748 N N . GLU A 1 221 ? -10.668 -0.720 16.126 1.00 92.31 221 GLU A N 1
ATOM 1749 C CA . GLU A 1 221 ? -12.025 -0.166 15.992 1.00 92.31 221 GLU A CA 1
ATOM 1750 C C . GLU A 1 221 ? -13.056 -1.280 15.758 1.00 92.31 221 GLU A C 1
ATOM 1752 O O . GLU A 1 221 ? -14.118 -1.294 16.381 1.00 92.31 221 GLU A O 1
ATOM 1757 N N . MET A 1 222 ? -12.723 -2.256 14.910 1.00 92.06 222 MET A N 1
ATOM 1758 C CA . MET A 1 222 ? -13.589 -3.404 14.636 1.00 92.06 222 MET A CA 1
ATOM 1759 C C . MET A 1 222 ? -13.770 -4.322 15.852 1.00 92.06 222 MET A C 1
ATOM 1761 O O . MET A 1 222 ? -14.887 -4.750 16.135 1.00 92.06 222 MET A O 1
ATOM 1765 N N . LEU A 1 223 ? -12.689 -4.618 16.580 1.00 92.88 223 LEU A N 1
ATOM 1766 C CA . LEU A 1 223 ? -12.739 -5.417 17.810 1.00 92.88 223 LEU A CA 1
ATOM 1767 C C . LEU A 1 223 ? -13.576 -4.719 18.886 1.00 92.88 223 LEU A C 1
ATOM 1769 O O . LEU A 1 223 ? -14.423 -5.345 19.515 1.00 92.88 223 LEU A O 1
ATOM 1773 N N . GLN A 1 224 ? -13.406 -3.405 19.045 1.00 89.56 224 GLN A N 1
ATOM 1774 C CA . GLN A 1 224 ? -14.205 -2.609 19.970 1.00 89.56 224 GLN A CA 1
ATOM 1775 C C . GLN A 1 224 ? -15.695 -2.633 19.595 1.00 89.56 224 GLN A C 1
ATOM 1777 O O . GLN A 1 224 ? -16.534 -2.792 20.478 1.00 89.56 224 GLN A O 1
ATOM 1782 N N . ALA A 1 225 ? -16.033 -2.517 18.305 1.00 86.88 225 ALA A N 1
ATOM 1783 C CA . ALA A 1 225 ? -17.418 -2.607 17.830 1.00 86.88 225 ALA A CA 1
ATOM 1784 C C . ALA A 1 225 ? -18.045 -3.993 18.075 1.00 86.88 225 ALA A C 1
ATOM 1786 O O . ALA A 1 225 ? -19.247 -4.096 18.311 1.00 86.88 225 ALA A O 1
ATOM 1787 N N . ARG A 1 226 ? -17.227 -5.053 18.063 1.00 87.50 226 ARG A N 1
ATOM 1788 C CA . ARG A 1 226 ? -17.633 -6.426 18.396 1.00 87.50 226 ARG A CA 1
ATOM 1789 C C . ARG A 1 226 ? -17.752 -6.685 19.907 1.00 87.50 226 ARG A C 1
ATOM 1791 O O . ARG A 1 226 ? -18.298 -7.710 20.298 1.00 87.50 226 ARG A O 1
ATOM 1798 N N . GLY A 1 227 ? -17.271 -5.767 20.747 1.00 87.94 227 GLY A N 1
ATOM 1799 C CA . GLY A 1 227 ? -17.210 -5.939 22.203 1.00 87.94 227 GLY A CA 1
ATOM 1800 C C . GLY A 1 227 ? -15.972 -6.699 22.691 1.00 87.94 227 GLY A C 1
ATOM 1801 O O . GLY A 1 227 ? -15.853 -6.983 23.879 1.00 87.94 227 GLY A O 1
ATOM 1802 N N . ASP A 1 228 ? -15.015 -6.991 21.807 1.00 91.38 228 ASP A N 1
ATOM 1803 C CA . ASP A 1 228 ? -13.762 -7.674 22.140 1.00 91.38 228 ASP A CA 1
ATOM 1804 C C . ASP A 1 228 ? -12.753 -6.676 22.748 1.00 91.38 228 ASP A C 1
ATOM 1806 O O . ASP A 1 228 ? -11.667 -6.423 22.214 1.00 91.38 228 ASP A O 1
ATOM 1810 N N . TYR A 1 229 ? -13.122 -6.061 23.877 1.00 92.50 229 TYR A N 1
ATOM 1811 C CA . TYR A 1 229 ? -12.402 -4.926 24.467 1.00 92.50 229 TYR A CA 1
ATOM 1812 C C . TYR A 1 229 ? -10.964 -5.255 24.881 1.00 92.50 229 TYR A C 1
ATOM 1814 O O . TYR A 1 229 ? -10.078 -4.407 24.765 1.00 92.50 229 TYR A O 1
ATOM 1822 N N . ALA A 1 230 ? -10.701 -6.491 25.315 1.00 94.94 230 ALA A N 1
ATOM 1823 C CA . ALA A 1 230 ? -9.357 -6.926 25.694 1.00 94.94 230 ALA A CA 1
ATOM 1824 C C . ALA A 1 230 ? -8.387 -6.923 24.498 1.00 94.94 230 ALA A C 1
ATOM 1826 O O . ALA A 1 230 ? -7.270 -6.404 24.600 1.00 94.94 230 ALA A O 1
ATOM 1827 N N . ASP A 1 231 ? -8.820 -7.456 23.354 1.00 94.69 231 ASP A N 1
ATOM 1828 C CA . ASP A 1 231 ? -8.005 -7.478 22.140 1.00 94.69 231 ASP A CA 1
ATOM 1829 C C . ASP A 1 231 ? -7.925 -6.085 21.501 1.00 94.69 231 ASP A C 1
ATOM 1831 O O . ASP A 1 231 ? -6.843 -5.671 21.079 1.00 94.69 231 ASP A O 1
ATOM 1835 N N . ALA A 1 232 ? -9.014 -5.309 21.516 1.00 95.25 232 ALA A N 1
ATOM 1836 C CA . ALA A 1 232 ? -9.006 -3.919 21.059 1.00 95.25 232 ALA A CA 1
ATOM 1837 C C . ALA A 1 232 ? -7.990 -3.064 21.840 1.00 95.25 232 ALA A C 1
ATOM 1839 O O . ALA A 1 232 ? -7.148 -2.389 21.240 1.00 95.25 232 ALA A O 1
ATOM 1840 N N . ALA A 1 233 ? -7.997 -3.145 23.177 1.00 96.31 233 ALA A N 1
ATOM 1841 C CA . ALA A 1 233 ? -7.053 -2.426 24.033 1.00 96.31 233 ALA A CA 1
ATOM 1842 C C . ALA A 1 233 ? -5.594 -2.802 23.724 1.00 96.31 233 ALA A C 1
ATOM 1844 O O . ALA A 1 233 ? -4.721 -1.932 23.660 1.00 96.31 233 ALA A O 1
ATOM 1845 N N . LYS A 1 234 ? -5.318 -4.088 23.473 1.00 97.00 234 LYS A N 1
ATOM 1846 C CA . LYS A 1 234 ? -3.982 -4.573 23.096 1.00 97.00 234 LYS A CA 1
ATOM 1847 C C . LYS A 1 234 ? -3.498 -3.973 21.772 1.00 97.00 234 LYS A C 1
ATOM 1849 O O . LYS A 1 234 ? -2.331 -3.580 21.667 1.00 97.00 234 LYS A O 1
ATOM 1854 N N . GLU A 1 235 ? -4.367 -3.903 20.768 1.00 97.25 235 GLU A N 1
ATOM 1855 C CA . GLU A 1 235 ? -4.045 -3.301 19.473 1.00 97.25 235 GLU A CA 1
ATOM 1856 C C . GLU A 1 235 ? -3.794 -1.786 19.608 1.00 97.25 235 GLU A C 1
ATOM 1858 O O . GLU A 1 235 ? -2.742 -1.300 19.177 1.00 97.25 235 GLU A O 1
ATOM 1863 N N . LEU A 1 236 ? -4.680 -1.054 20.297 1.00 97.25 236 LEU A N 1
ATOM 1864 C CA . LEU A 1 236 ? -4.557 0.394 20.541 1.00 97.25 236 LEU A CA 1
ATOM 1865 C C . LEU A 1 236 ? -3.285 0.750 21.313 1.00 97.25 236 LEU A C 1
ATOM 1867 O O . LEU A 1 236 ? -2.558 1.674 20.936 1.00 97.25 236 LEU A O 1
ATOM 1871 N N . GLN A 1 237 ? -2.972 -0.010 22.365 1.00 97.44 237 GLN A N 1
ATOM 1872 C CA . GLN A 1 237 ? -1.767 0.200 23.160 1.00 97.44 237 GLN A CA 1
ATOM 1873 C C . GLN A 1 237 ? -0.506 0.068 22.302 1.00 97.44 237 GLN A C 1
ATOM 1875 O O . GLN A 1 237 ? 0.416 0.879 22.417 1.00 97.44 237 GLN A O 1
ATOM 1880 N N . ALA A 1 238 ? -0.464 -0.923 21.410 1.00 96.50 238 ALA A N 1
ATOM 1881 C CA . ALA A 1 238 ? 0.677 -1.108 20.530 1.00 96.50 238 ALA A CA 1
ATOM 1882 C C . ALA A 1 238 ? 0.826 0.038 19.512 1.00 96.50 238 ALA A C 1
ATOM 1884 O O . ALA A 1 238 ? 1.955 0.458 19.234 1.00 96.50 238 ALA A O 1
ATOM 1885 N N . VAL A 1 239 ? -0.286 0.574 18.993 1.00 96.19 239 VAL A N 1
ATOM 1886 C CA . VAL A 1 239 ? -0.285 1.765 18.126 1.00 96.19 239 VAL A CA 1
ATOM 1887 C C . VAL A 1 239 ? 0.266 2.979 18.882 1.00 96.19 239 VAL A C 1
ATOM 1889 O O . VAL A 1 239 ? 1.194 3.625 18.391 1.00 96.19 239 VAL A O 1
ATOM 1892 N N . LEU A 1 240 ? -0.201 3.254 20.105 1.00 95.62 240 LEU A N 1
ATOM 1893 C CA . LEU A 1 240 ? 0.290 4.382 20.912 1.00 95.62 240 LEU A CA 1
ATOM 1894 C C . LEU A 1 240 ? 1.784 4.277 21.224 1.00 95.62 240 LEU A C 1
ATOM 1896 O O . LEU A 1 240 ? 2.521 5.244 21.019 1.00 95.62 240 LEU A O 1
ATOM 1900 N N . THR A 1 241 ? 2.259 3.096 21.625 1.00 95.31 241 THR A N 1
ATOM 1901 C CA . THR A 1 241 ? 3.694 2.853 21.836 1.00 95.31 241 THR A CA 1
ATOM 1902 C C . THR A 1 241 ? 4.494 3.129 20.562 1.00 95.31 241 THR A C 1
ATOM 1904 O O . THR A 1 241 ? 5.586 3.701 20.606 1.00 95.31 241 THR A O 1
ATOM 1907 N N . ARG A 1 242 ? 3.957 2.791 19.381 1.00 92.12 242 ARG A N 1
ATOM 1908 C CA . ARG A 1 242 ? 4.625 3.143 18.126 1.00 92.12 242 ARG A CA 1
ATOM 1909 C C . ARG A 1 242 ? 4.687 4.652 17.914 1.00 92.12 242 ARG A C 1
ATOM 1911 O O . ARG A 1 242 ? 5.747 5.153 17.521 1.00 92.12 242 ARG A O 1
ATOM 1918 N N . MET A 1 243 ? 3.592 5.360 18.175 1.00 91.75 243 MET A N 1
ATOM 1919 C CA . MET A 1 243 ? 3.481 6.812 18.015 1.00 91.75 243 MET A CA 1
ATOM 1920 C C . MET A 1 243 ? 4.436 7.595 18.925 1.00 91.75 243 MET A C 1
ATOM 1922 O O . MET A 1 243 ? 4.798 8.721 18.588 1.00 91.75 243 MET A O 1
ATOM 1926 N N . GLU A 1 244 ? 4.886 7.034 20.051 1.00 90.19 244 GLU A N 1
ATOM 1927 C CA . GLU A 1 244 ? 5.954 7.630 20.874 1.00 90.19 244 GLU A CA 1
ATOM 1928 C C . GLU A 1 244 ? 7.279 7.696 20.105 1.00 90.19 244 GLU A C 1
ATOM 1930 O O . GLU A 1 244 ? 7.974 8.710 20.115 1.00 90.19 244 GLU A O 1
ATOM 1935 N N . THR A 1 245 ? 7.601 6.634 19.362 1.00 86.31 245 THR A N 1
ATOM 1936 C CA . THR A 1 245 ? 8.815 6.568 18.530 1.00 86.31 245 THR A CA 1
ATOM 1937 C C . THR A 1 245 ? 8.658 7.230 17.157 1.00 86.31 245 THR A C 1
ATOM 1939 O O . THR A 1 245 ? 9.658 7.493 16.486 1.00 86.31 245 THR A O 1
ATOM 1942 N N . ARG A 1 246 ? 7.416 7.492 16.721 1.00 85.69 246 ARG A N 1
ATOM 1943 C CA . ARG A 1 246 ? 7.067 8.166 15.459 1.00 85.69 246 ARG A CA 1
ATOM 1944 C C . ARG A 1 246 ? 5.918 9.161 15.678 1.00 85.69 246 ARG A C 1
ATOM 1946 O O . ARG A 1 246 ? 4.793 8.868 15.291 1.00 85.69 246 ARG A O 1
ATOM 1953 N N . PRO A 1 247 ? 6.181 10.361 16.225 1.00 84.94 247 PRO A N 1
ATOM 1954 C CA . PRO A 1 247 ? 5.121 11.295 16.619 1.00 84.94 247 PRO A CA 1
ATOM 1955 C C . PRO A 1 247 ? 4.170 11.744 15.504 1.00 84.94 247 PRO A C 1
ATOM 1957 O O . PRO A 1 247 ? 3.055 12.158 15.810 1.00 84.94 247 PRO A O 1
ATOM 1960 N N . LYS A 1 248 ? 4.604 11.666 14.236 1.00 86.19 248 LYS A N 1
ATOM 1961 C CA . LYS A 1 248 ? 3.797 12.007 13.052 1.00 86.19 248 LYS A CA 1
ATOM 1962 C C . LYS A 1 248 ? 2.821 10.905 12.621 1.00 86.19 248 LYS A C 1
ATOM 1964 O O . LYS A 1 248 ? 1.838 11.226 11.965 1.00 86.19 248 LYS A O 1
ATOM 1969 N N . LEU A 1 249 ? 3.085 9.644 12.977 1.00 86.44 249 LEU A N 1
ATOM 1970 C CA . LEU A 1 249 ? 2.200 8.522 12.661 1.00 86.44 249 LEU A CA 1
ATOM 1971 C C . LEU A 1 249 ? 0.845 8.765 13.325 1.00 86.44 249 LEU A C 1
ATOM 1973 O O . LEU A 1 249 ? 0.824 8.950 14.541 1.00 86.44 249 LEU A O 1
ATOM 1977 N N . LEU A 1 250 ? -0.247 8.761 12.551 1.00 87.31 250 LEU A N 1
ATOM 1978 C CA . LEU A 1 250 ? -1.614 8.916 13.072 1.00 87.31 250 LEU A CA 1
ATOM 1979 C C . LEU A 1 250 ? -1.735 10.122 14.033 1.00 87.31 250 LEU A C 1
ATOM 1981 O O . LEU A 1 250 ? -2.345 10.062 15.098 1.00 87.31 250 LEU A O 1
ATOM 1985 N N . ALA A 1 251 ? -1.072 11.239 13.716 1.00 88.94 251 ALA A N 1
ATOM 1986 C CA . ALA A 1 251 ? -0.982 12.365 14.647 1.00 88.94 251 ALA A CA 1
ATOM 1987 C C . ALA A 1 251 ? -2.337 13.052 14.887 1.00 88.94 251 ALA A C 1
ATOM 1989 O O . ALA A 1 251 ? -2.627 13.425 16.024 1.00 88.94 251 ALA A O 1
ATOM 1990 N N . SER A 1 252 ? -3.175 13.175 13.848 1.00 90.44 252 SER A N 1
ATOM 1991 C CA . SER A 1 252 ? -4.547 13.709 13.952 1.00 90.44 252 SER A CA 1
ATOM 1992 C C . SER A 1 252 ? -5.463 12.863 14.828 1.00 90.44 252 SER A C 1
ATOM 1994 O O . SER A 1 252 ? -6.506 13.327 15.276 1.00 90.44 252 SER A O 1
ATOM 1996 N N . ASP A 1 253 ? -5.032 11.637 15.076 1.00 89.75 253 ASP A N 1
ATOM 1997 C CA . ASP A 1 253 ? -5.846 10.524 15.510 1.00 89.75 253 ASP A CA 1
ATOM 1998 C C . ASP A 1 253 ? -5.507 10.095 16.937 1.00 89.75 253 ASP A C 1
ATOM 2000 O O . ASP A 1 253 ? -6.215 9.298 17.549 1.00 89.75 253 ASP A O 1
ATOM 2004 N N . ARG A 1 254 ? -4.416 10.652 17.480 1.00 92.94 254 ARG A N 1
ATOM 2005 C CA . ARG A 1 254 ? -3.859 10.333 18.794 1.00 92.94 254 ARG A CA 1
ATOM 2006 C C . ARG A 1 254 ? -4.899 10.405 19.899 1.00 92.94 254 ARG A C 1
ATOM 2008 O O . ARG A 1 254 ? -4.929 9.516 20.740 1.00 92.94 254 ARG A O 1
ATOM 2015 N N . LYS A 1 255 ? -5.711 11.463 19.901 1.00 93.06 255 LYS A N 1
ATOM 2016 C CA . LYS A 1 255 ? -6.726 11.656 20.934 1.00 93.06 255 LYS A CA 1
ATOM 2017 C C . LYS A 1 255 ? -7.784 10.558 20.858 1.00 93.06 255 LYS A C 1
ATOM 2019 O O . LYS A 1 255 ? -8.020 9.901 21.858 1.00 93.06 255 LYS A O 1
ATOM 2024 N N . ASP A 1 256 ? -8.328 10.297 19.672 1.00 92.31 256 ASP A N 1
ATOM 2025 C CA . ASP A 1 256 ? -9.340 9.251 19.493 1.00 92.31 256 ASP A CA 1
ATOM 2026 C C . ASP A 1 256 ? -8.792 7.866 19.879 1.00 92.31 256 ASP A C 1
ATOM 2028 O O . ASP A 1 256 ? -9.499 7.073 20.488 1.00 92.31 256 ASP A O 1
ATOM 2032 N N . ILE A 1 257 ? -7.519 7.580 19.572 1.00 93.81 257 ILE A N 1
ATOM 2033 C CA . ILE A 1 257 ? -6.853 6.326 19.964 1.00 93.81 257 ILE A CA 1
ATOM 2034 C C . ILE A 1 257 ? -6.730 6.226 21.495 1.00 93.81 257 ILE A C 1
ATOM 2036 O O . ILE A 1 257 ? -6.936 5.153 22.058 1.00 93.81 257 ILE A O 1
ATOM 2040 N N . GLN A 1 258 ? -6.391 7.325 22.177 1.00 95.50 258 GLN A N 1
ATOM 2041 C CA . GLN A 1 258 ? -6.309 7.372 23.642 1.00 95.50 258 GLN A CA 1
ATOM 2042 C C . GLN A 1 258 ? -7.684 7.200 24.294 1.00 95.50 258 GLN A C 1
ATOM 2044 O O . GLN A 1 258 ? -7.816 6.412 25.230 1.00 95.50 258 GLN A O 1
ATOM 2049 N N . ASP A 1 259 ? -8.694 7.895 23.774 1.00 94.50 259 ASP A N 1
ATOM 2050 C CA . ASP A 1 259 ? -10.070 7.828 24.263 1.00 94.50 259 ASP A CA 1
ATOM 2051 C C . ASP A 1 259 ? -10.636 6.406 24.064 1.00 94.50 259 ASP A C 1
ATOM 2053 O O . ASP A 1 259 ? -11.199 5.826 24.994 1.00 94.50 259 ASP A O 1
ATOM 2057 N N . ALA A 1 260 ? -10.397 5.792 22.898 1.00 93.12 260 ALA A N 1
ATOM 2058 C CA . ALA A 1 260 ? -10.766 4.404 22.614 1.00 93.12 260 ALA A CA 1
ATOM 2059 C C . ALA A 1 260 ? -10.063 3.404 23.548 1.00 93.12 260 ALA A C 1
ATOM 2061 O O . ALA A 1 260 ? -10.685 2.445 24.005 1.00 93.12 260 ALA A O 1
ATOM 2062 N N . LEU A 1 261 ? -8.783 3.629 23.875 1.00 95.94 261 LEU A N 1
ATOM 2063 C CA . LEU A 1 261 ? -8.052 2.763 24.802 1.00 95.94 261 LEU A CA 1
ATOM 2064 C C . LEU A 1 261 ? -8.605 2.872 26.227 1.00 95.94 261 LEU A C 1
ATOM 2066 O O . LEU A 1 261 ? -8.756 1.842 26.884 1.00 95.94 261 LEU A O 1
ATOM 2070 N N . SER A 1 262 ? -8.923 4.084 26.700 1.00 95.88 262 SER A N 1
ATOM 2071 C CA . SER A 1 262 ? -9.567 4.282 28.009 1.00 95.88 262 SER A CA 1
ATOM 2072 C C . SER A 1 262 ? -10.892 3.535 28.061 1.00 95.88 262 SER A C 1
ATOM 2074 O O . SER A 1 262 ? -11.099 2.719 28.955 1.00 95.88 262 SER A O 1
ATOM 2076 N N . PHE A 1 263 ? -11.728 3.724 27.036 1.00 94.19 263 PHE A N 1
ATOM 2077 C CA . PHE A 1 263 ? -13.010 3.042 26.914 1.00 94.19 263 PHE A CA 1
ATOM 2078 C C . PHE A 1 263 ? -12.852 1.516 26.968 1.00 94.19 263 PHE A C 1
ATOM 2080 O O . PHE A 1 263 ? -13.464 0.867 27.812 1.00 94.19 263 PHE A O 1
ATOM 2087 N N . CYS A 1 264 ? -11.982 0.932 26.139 1.00 93.75 264 CYS A N 1
ATOM 2088 C CA . CYS A 1 264 ? -11.765 -0.518 26.141 1.00 93.75 264 CYS A CA 1
ATOM 2089 C C . CYS A 1 264 ? -11.205 -1.027 27.480 1.00 93.75 264 CYS A C 1
ATOM 2091 O O . CYS A 1 264 ? -11.517 -2.140 27.891 1.00 93.75 264 CYS A O 1
ATOM 2093 N N . THR A 1 265 ? -10.389 -0.224 28.170 1.00 94.62 265 THR A N 1
ATOM 2094 C CA . THR A 1 265 ? -9.812 -0.586 29.475 1.00 94.62 265 THR A CA 1
ATOM 2095 C C . THR A 1 265 ? -10.866 -0.579 30.588 1.00 94.62 265 THR A C 1
ATOM 2097 O O . THR A 1 265 ? -10.830 -1.429 31.474 1.00 94.62 265 THR A O 1
ATOM 2100 N N . GLU A 1 266 ? -11.813 0.358 30.540 1.00 94.12 266 GLU A N 1
ATOM 2101 C CA . GLU A 1 266 ? -12.923 0.460 31.498 1.00 94.12 266 GLU A CA 1
ATOM 2102 C C . GLU A 1 266 ? -13.898 -0.720 31.395 1.00 94.12 266 GLU A C 1
ATOM 2104 O O . GLU A 1 266 ? -14.440 -1.142 32.413 1.00 94.12 266 GLU A O 1
ATOM 2109 N N . HIS A 1 267 ? -14.056 -1.291 30.198 1.00 91.31 267 HIS A N 1
ATOM 2110 C CA . HIS A 1 267 ? -14.993 -2.385 29.914 1.00 91.31 267 HIS A CA 1
ATOM 2111 C C . HIS A 1 267 ? -14.291 -3.762 29.866 1.00 91.31 267 HIS A C 1
ATOM 2113 O O . HIS A 1 267 ? -14.822 -4.739 29.333 1.00 91.31 267 HIS A O 1
ATOM 2119 N N . LEU A 1 268 ? -13.075 -3.880 30.425 1.00 87.50 268 LEU A N 1
ATOM 2120 C CA . LEU A 1 268 ? -12.374 -5.164 30.523 1.00 87.50 268 LEU A CA 1
ATOM 2121 C C . LEU A 1 268 ? -13.159 -6.146 31.405 1.00 87.50 268 LEU A C 1
ATOM 2123 O O . LEU A 1 268 ? -13.293 -5.943 32.610 1.00 87.50 268 LEU A O 1
ATOM 2127 N N . GLY A 1 269 ? -13.605 -7.255 30.813 1.00 72.81 269 GLY A N 1
ATOM 2128 C CA . GLY A 1 269 ? -14.336 -8.318 31.512 1.00 72.81 269 GLY A CA 1
ATOM 2129 C C . GLY A 1 269 ? -15.851 -8.285 31.313 1.00 72.81 269 GLY A C 1
ATOM 2130 O O . GLY A 1 269 ? -16.535 -9.174 31.815 1.00 72.81 269 GLY A O 1
ATOM 2131 N N . GLU A 1 270 ? -16.373 -7.316 30.562 1.00 77.00 270 GLU A N 1
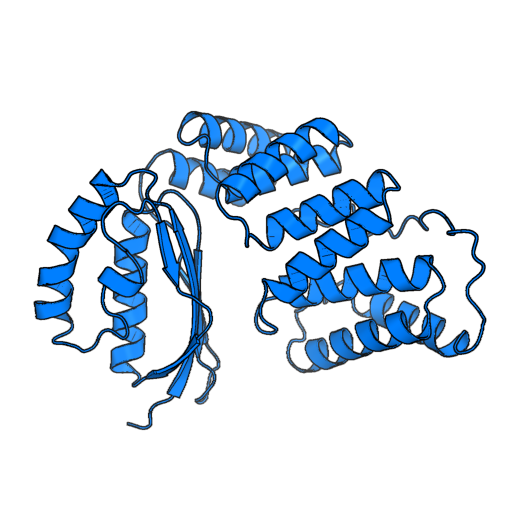ATOM 2132 C CA . GLU A 1 270 ? -17.721 -7.408 30.007 1.00 77.00 270 GLU A CA 1
ATOM 2133 C C . GLU A 1 270 ? -17.712 -8.448 28.874 1.00 77.00 270 GLU A C 1
ATOM 2135 O O . GLU A 1 270 ? -16.912 -8.354 27.943 1.00 77.00 270 GLU A O 1
ATOM 2140 N N . GLU A 1 271 ? -18.545 -9.489 28.972 1.00 58.19 271 GLU A N 1
ATOM 2141 C CA . GLU A 1 271 ? -18.715 -10.437 27.867 1.00 58.19 271 GLU A CA 1
ATOM 2142 C C . GLU A 1 271 ? -19.438 -9.720 26.722 1.00 58.19 271 GLU A C 1
ATOM 2144 O O . GLU A 1 271 ? -20.557 -9.232 26.898 1.00 58.19 271 GLU A O 1
ATOM 2149 N N . GLY A 1 272 ? -18.787 -9.648 25.556 1.00 55.53 272 GLY A N 1
ATOM 2150 C CA . GLY A 1 272 ? -19.354 -9.031 24.362 1.00 55.53 272 GLY A CA 1
ATOM 2151 C C . GLY A 1 272 ? -20.725 -9.625 24.046 1.00 55.53 272 GLY A C 1
ATOM 2152 O O . GLY A 1 272 ? -20.871 -10.837 23.865 1.00 55.53 272 GLY A O 1
ATOM 2153 N N . SER A 1 273 ? -21.751 -8.775 23.991 1.00 48.09 273 SER A N 1
ATOM 2154 C CA . SER A 1 273 ? -23.069 -9.182 23.517 1.00 48.09 273 SER A CA 1
ATOM 2155 C C . SER A 1 273 ? -22.929 -9.730 22.099 1.00 48.09 273 SER A C 1
ATOM 2157 O O . SER A 1 273 ? -22.433 -9.037 21.216 1.00 48.09 273 SER A O 1
ATOM 2159 N N . SER A 1 274 ? -23.411 -10.951 21.852 1.00 48.03 274 SER A N 1
ATOM 2160 C CA . SER A 1 274 ? -23.399 -11.593 20.526 1.00 48.03 274 SER A CA 1
ATOM 2161 C C . SER A 1 274 ? -24.206 -10.845 19.451 1.00 48.03 274 SER A C 1
ATOM 2163 O O . SER A 1 274 ? -24.274 -11.289 18.306 1.00 48.03 274 SER A O 1
ATOM 2165 N N . GLU A 1 275 ? -24.855 -9.739 19.810 1.00 45.78 275 GLU A N 1
ATOM 2166 C CA . GLU A 1 275 ? -25.424 -8.790 18.866 1.00 45.78 275 GLU A CA 1
ATOM 2167 C C . GLU A 1 275 ? -24.321 -7.827 18.430 1.00 45.78 275 GLU A C 1
ATOM 2169 O O . GLU A 1 275 ? -23.930 -6.931 19.174 1.00 45.78 275 GLU A O 1
ATOM 2174 N N . VAL A 1 276 ? -23.810 -8.036 17.213 1.00 45.31 276 VAL A N 1
ATOM 2175 C CA . VAL A 1 276 ? -22.896 -7.109 16.538 1.00 45.31 276 VAL A CA 1
ATOM 2176 C C . VAL A 1 276 ? -23.550 -5.728 16.542 1.00 45.31 276 VAL A C 1
ATOM 2178 O O . VAL A 1 276 ? -24.494 -5.479 15.788 1.00 45.31 276 VAL A O 1
ATOM 2181 N N . ALA A 1 277 ? -23.083 -4.830 17.409 1.00 47.47 277 ALA A N 1
ATOM 2182 C CA . ALA A 1 277 ? -23.507 -3.445 17.370 1.00 47.47 277 ALA A CA 1
ATOM 2183 C C . ALA A 1 277 ? -23.024 -2.874 16.030 1.00 47.47 277 ALA A C 1
ATOM 2185 O O . ALA A 1 277 ? -21.825 -2.773 15.774 1.00 47.47 277 ALA A O 1
ATOM 2186 N N . GLY A 1 278 ? -23.970 -2.565 15.136 1.00 44.56 278 GLY A N 1
ATOM 2187 C CA . GLY A 1 278 ? -23.678 -1.917 13.858 1.00 44.56 278 GLY A CA 1
ATOM 2188 C C . GLY A 1 278 ? -22.867 -0.626 14.052 1.00 44.56 278 GLY A C 1
ATOM 2189 O O . GLY A 1 278 ? -22.819 -0.081 15.158 1.00 44.56 278 GLY A O 1
ATOM 2190 N N . PRO A 1 279 ? -22.233 -0.102 12.990 1.00 45.81 279 PRO A N 1
ATOM 2191 C CA . PRO A 1 279 ? -21.134 0.840 13.123 1.00 45.81 279 PRO A CA 1
ATOM 2192 C C . PRO A 1 279 ? -21.566 2.079 13.907 1.00 45.81 279 PRO A C 1
ATOM 2194 O O . PRO A 1 279 ? -22.458 2.817 13.475 1.00 45.81 279 PRO A O 1
ATOM 2197 N N . ALA A 1 280 ? -20.850 2.393 14.988 1.00 42.50 280 ALA A N 1
ATOM 2198 C CA . ALA A 1 280 ? -20.683 3.792 15.338 1.00 42.50 280 ALA A CA 1
ATOM 2199 C C . ALA A 1 280 ? -20.035 4.453 14.116 1.00 42.50 280 ALA A C 1
ATOM 2201 O O . ALA A 1 280 ? -19.009 3.984 13.620 1.00 42.50 280 ALA A O 1
ATOM 2202 N N . ARG A 1 281 ? -20.662 5.502 13.576 1.00 39.28 281 ARG A N 1
ATOM 2203 C CA . ARG A 1 281 ? -20.070 6.326 12.517 1.00 39.28 281 ARG A CA 1
ATOM 2204 C C . ARG A 1 281 ? -18.823 7.007 13.091 1.00 39.28 281 ARG A C 1
ATOM 2206 O O . ARG A 1 281 ? -18.896 8.162 13.504 1.00 39.28 281 ARG A O 1
ATOM 2213 N N . THR A 1 282 ? -17.692 6.307 13.169 1.00 39.25 282 THR A N 1
ATOM 2214 C CA . THR A 1 282 ? -16.417 6.940 13.490 1.00 39.25 282 THR A CA 1
ATOM 2215 C C . THR A 1 282 ? -16.085 7.853 12.313 1.00 39.25 282 THR A C 1
ATOM 2217 O O . THR A 1 282 ? -16.078 7.454 11.147 1.00 39.25 282 THR A O 1
ATOM 2220 N N . GLY A 1 283 ? -15.920 9.144 12.601 1.00 36.16 283 GLY A N 1
ATOM 2221 C CA . GLY A 1 283 ? -15.837 10.222 11.608 1.00 36.16 283 GLY A CA 1
ATOM 2222 C C . GLY A 1 283 ? -14.580 10.209 10.731 1.00 36.16 283 GLY A C 1
ATOM 2223 O O . GLY A 1 283 ? -14.258 11.234 10.133 1.00 36.16 283 GLY A O 1
ATOM 2224 N N . ARG A 1 284 ? -13.846 9.090 10.663 1.00 41.75 284 ARG A N 1
ATOM 2225 C CA . ARG A 1 284 ? -12.543 9.001 9.999 1.00 41.75 284 ARG A CA 1
ATOM 2226 C C . ARG A 1 284 ? -12.557 8.310 8.637 1.00 41.75 284 ARG A C 1
ATOM 2228 O O . ARG A 1 284 ? -11.667 8.577 7.837 1.00 41.75 284 ARG A O 1
ATOM 2235 N N . LEU A 1 285 ? -13.600 7.550 8.295 1.00 42.03 285 LEU A N 1
ATOM 2236 C CA . LEU A 1 285 ? -13.715 6.945 6.955 1.00 42.03 285 LEU A CA 1
ATOM 2237 C C . LEU A 1 285 ? -13.872 7.990 5.828 1.00 42.03 285 LEU A C 1
ATOM 2239 O O . LEU A 1 285 ? -13.713 7.655 4.664 1.00 42.03 285 LEU A O 1
ATOM 2243 N N . ALA A 1 286 ? -14.105 9.264 6.172 1.00 32.59 286 ALA A N 1
ATOM 2244 C CA . ALA A 1 286 ? -14.076 10.398 5.244 1.00 32.59 286 ALA A CA 1
ATOM 2245 C C . ALA A 1 286 ? -12.679 11.037 5.057 1.00 32.59 286 ALA A C 1
ATOM 2247 O O . ALA A 1 286 ? -12.546 11.977 4.279 1.00 32.59 286 ALA A O 1
ATOM 2248 N N . LYS A 1 287 ? -11.646 10.590 5.792 1.00 34.41 287 LYS A N 1
ATOM 2249 C CA . LYS A 1 287 ? -10.268 11.121 5.708 1.00 34.41 287 LYS A CA 1
ATOM 2250 C C . LYS A 1 287 ? -9.245 10.137 5.147 1.00 34.41 287 LYS A C 1
ATOM 2252 O O . LYS A 1 287 ? -8.132 10.557 4.848 1.00 34.41 287 LYS A O 1
ATOM 2257 N N . ALA A 1 288 ? -9.596 8.862 4.988 1.00 29.41 288 ALA A N 1
ATOM 2258 C CA . ALA A 1 288 ? -8.809 7.978 4.144 1.00 29.41 288 ALA A CA 1
ATOM 2259 C C . ALA A 1 288 ? -8.949 8.494 2.703 1.00 29.41 288 ALA A C 1
ATOM 2261 O O . ALA A 1 288 ? -10.073 8.643 2.228 1.00 29.41 288 ALA A O 1
ATOM 2262 N N . THR A 1 289 ? -7.833 8.755 2.016 1.00 32.31 289 THR A N 1
ATOM 2263 C CA . THR A 1 289 ? -7.728 9.224 0.610 1.00 32.31 289 THR A CA 1
ATOM 2264 C C . THR A 1 289 ? -7.606 10.738 0.359 1.00 32.31 289 THR A C 1
ATOM 2266 O O . THR A 1 289 ? -8.274 11.295 -0.518 1.00 32.31 289 THR A O 1
ATOM 2269 N N . VAL A 1 290 ? -6.657 11.402 1.027 1.00 29.27 290 VAL A N 1
ATOM 2270 C CA . VAL A 1 290 ? -5.944 12.536 0.402 1.00 29.27 290 VAL A CA 1
ATOM 2271 C C . VAL A 1 290 ? -4.458 12.255 0.378 1.00 29.27 290 VAL A C 1
ATOM 2273 O O . VAL A 1 290 ? -3.926 11.874 1.443 1.00 29.27 290 VAL A O 1
#

Radius of gyration: 20.87 Å; chains: 1; bounding box: 59×32×55 Å

Foldseek 3Di:
DWFFKKKKFKKFFLQFLVLLVVCCVVVVVVCCPVVVPLEPDDCCVQRNRRDRMGGDHTDIDGHDPSSVVVNVVSLLVVLCNGLWMWMWMWTDDDPDIDIDIRHRDYPQLLNVLQVVLQVDPDLVSSLVSLVSSCVSPVLHLVSLLLNLLSCVLVVVLVSSVVSLVSSCVNPVLPLSSLQSNLSSCLVVVVLVSSLVSLVSNCVSDDLVDLSNLVSLQVNLLSCVLQVVLVSSLVSLVVSLVSCVVVVPRCVVCNVVSVVSNVVSVVSPPPDGDNPRNRDPPPVCSNPPRD